Protein AF-A0A4V2K1B6-F1 (afdb_monomer)

Mean predicted aligned error: 22.56 Å

Structure (mmCIF, N/CA/C/O backbone):
data_AF-A0A4V2K1B6-F1
#
_entry.id   AF-A0A4V2K1B6-F1
#
loop_
_atom_site.group_PDB
_atom_site.id
_atom_site.type_symbol
_atom_site.label_atom_id
_atom_site.label_alt_id
_atom_site.label_comp_id
_atom_site.label_asym_id
_atom_site.label_entity_id
_atom_site.label_seq_id
_atom_site.pdbx_PDB_ins_code
_atom_site.Cartn_x
_atom_site.Cartn_y
_atom_site.Cartn_z
_atom_site.occupancy
_atom_site.B_iso_or_equiv
_atom_site.auth_seq_id
_atom_site.auth_comp_id
_atom_site.auth_asym_id
_atom_site.auth_atom_id
_atom_site.pdbx_PDB_model_num
ATOM 1 N N . MET A 1 1 ? 10.254 37.674 24.050 1.00 47.81 1 MET A N 1
ATOM 2 C CA . MET A 1 1 ? 9.154 36.768 23.659 1.00 47.81 1 MET A CA 1
ATOM 3 C C . MET A 1 1 ? 8.200 36.594 24.834 1.00 47.81 1 MET A C 1
ATOM 5 O O . MET A 1 1 ? 8.514 35.788 25.690 1.00 47.81 1 MET A O 1
ATOM 9 N N . VAL A 1 2 ? 7.084 37.329 24.882 1.00 43.47 2 VAL A N 1
ATOM 10 C CA . VAL A 1 2 ? 5.775 36.884 25.415 1.00 43.47 2 VAL A CA 1
ATOM 11 C C . VAL A 1 2 ? 4.746 37.823 24.780 1.00 43.47 2 VAL A C 1
ATOM 13 O O . VAL A 1 2 ? 4.848 39.031 24.976 1.00 43.47 2 VAL A O 1
ATOM 16 N N . SER A 1 3 ? 3.778 37.288 24.037 1.00 49.38 3 SER A N 1
ATOM 17 C CA . SER A 1 3 ? 2.644 38.056 23.510 1.00 49.38 3 SER A CA 1
ATOM 18 C C . SER A 1 3 ? 1.359 37.295 23.814 1.00 49.38 3 SER A C 1
ATOM 20 O O . SER A 1 3 ? 1.151 36.209 23.281 1.00 49.38 3 SER A O 1
ATOM 22 N N . TYR A 1 4 ? 0.508 37.862 24.668 1.00 43.91 4 TYR A N 1
ATOM 23 C CA . TYR A 1 4 ? -0.865 37.404 24.885 1.00 43.91 4 TYR A CA 1
ATOM 24 C C . TYR A 1 4 ? -1.809 38.257 24.034 1.00 43.91 4 TYR A C 1
ATOM 26 O O . TYR A 1 4 ? -1.846 39.469 24.234 1.00 43.91 4 TYR A O 1
ATOM 34 N N . VAL A 1 5 ? -2.609 37.642 23.154 1.00 39.12 5 VAL A N 1
ATOM 35 C CA . VAL A 1 5 ? -3.828 38.261 22.599 1.00 39.12 5 VAL A CA 1
ATOM 36 C C . VAL A 1 5 ? -4.945 37.218 22.481 1.00 39.12 5 VAL A C 1
ATOM 38 O O . VAL A 1 5 ? -4.995 36.422 21.553 1.00 39.12 5 VAL A O 1
ATOM 41 N N . THR A 1 6 ? -5.808 37.242 23.491 1.00 43.75 6 THR A N 1
ATOM 42 C CA . THR A 1 6 ? -7.275 37.332 23.418 1.00 43.75 6 THR A CA 1
ATOM 43 C C . THR A 1 6 ? -8.047 36.634 22.282 1.00 43.75 6 THR A C 1
ATOM 45 O O . THR A 1 6 ? -8.020 37.028 21.118 1.00 43.75 6 THR A O 1
ATOM 48 N N . ILE A 1 7 ? -8.872 35.686 22.734 1.00 37.94 7 ILE A N 1
ATOM 49 C CA . ILE A 1 7 ? -10.064 35.080 22.117 1.00 37.94 7 ILE A CA 1
ATOM 50 C C . ILE A 1 7 ? -10.953 36.102 21.383 1.00 37.94 7 ILE A C 1
ATOM 52 O O . ILE A 1 7 ? -11.251 37.160 21.932 1.00 37.94 7 ILE A O 1
ATOM 56 N N . TRP A 1 8 ? -11.476 35.732 20.209 1.00 38.97 8 TRP A N 1
ATOM 57 C CA . TRP A 1 8 ? -12.596 36.426 19.559 1.00 38.97 8 TRP A CA 1
ATOM 58 C C . TRP A 1 8 ? -13.855 35.550 19.536 1.00 38.97 8 TRP A C 1
ATOM 60 O O . TRP A 1 8 ? -13.814 34.399 19.106 1.00 38.97 8 TRP A O 1
ATOM 70 N N . ASP A 1 9 ? -14.965 36.136 19.984 1.00 43.22 9 ASP A N 1
ATOM 71 C CA . ASP A 1 9 ? -16.333 35.602 19.985 1.00 43.22 9 ASP A CA 1
ATOM 72 C C . ASP A 1 9 ? -17.195 36.434 19.012 1.00 43.22 9 ASP A C 1
ATOM 74 O O . ASP A 1 9 ? -17.187 37.665 19.117 1.00 43.22 9 ASP A O 1
ATOM 78 N N . PRO A 1 10 ? -17.941 35.822 18.073 1.00 49.41 10 PRO A N 1
ATOM 79 C CA . PRO A 1 10 ? -19.010 36.485 17.336 1.00 49.41 10 PRO A CA 1
ATOM 80 C C . PRO A 1 10 ? -20.395 36.123 17.906 1.00 49.41 10 PRO A C 1
ATOM 82 O O . PRO A 1 10 ? -20.935 35.040 17.674 1.00 49.41 10 PRO A O 1
ATOM 85 N N . ARG A 1 11 ? -21.023 37.080 18.598 1.00 36.12 11 ARG A N 1
ATOM 86 C CA . ARG A 1 11 ? -22.314 36.889 19.274 1.00 36.12 11 ARG A CA 1
ATOM 87 C C . ARG A 1 11 ? -23.517 37.384 18.446 1.00 36.12 11 ARG A C 1
ATOM 89 O O . ARG A 1 11 ? -23.636 38.584 18.218 1.00 36.12 11 ARG A O 1
ATOM 96 N N . ASN A 1 12 ? -24.502 36.493 18.248 1.00 39.19 12 ASN A N 1
ATOM 97 C CA . ASN A 1 12 ? -25.952 36.783 18.088 1.00 39.19 12 ASN A CA 1
ATOM 98 C C . ASN A 1 12 ? -26.450 37.472 16.783 1.00 39.19 12 ASN A C 1
ATOM 100 O O . ASN A 1 12 ? -25.654 38.046 16.049 1.00 39.19 12 ASN A O 1
ATOM 104 N N . PRO A 1 13 ? -27.784 37.592 16.558 1.00 49.09 13 PRO A N 1
ATOM 105 C CA . PRO A 1 13 ? -28.890 36.646 16.812 1.00 49.09 13 PRO A CA 1
ATOM 106 C C . PRO A 1 13 ? -29.807 36.419 15.582 1.00 49.09 13 PRO A C 1
ATOM 108 O O . PRO A 1 13 ? -30.064 37.351 14.831 1.00 49.09 13 PRO A O 1
ATOM 111 N N . GLN A 1 14 ? -30.436 35.241 15.487 1.00 40.97 14 GLN A N 1
ATOM 112 C CA . GLN A 1 14 ? -31.872 34.994 15.192 1.00 40.97 14 GLN A CA 1
ATOM 113 C C . GLN A 1 14 ? -32.051 33.584 14.612 1.00 40.97 14 GLN A C 1
ATOM 115 O O . GLN A 1 14 ? -31.335 33.183 13.702 1.00 40.97 14 GLN A O 1
ATOM 120 N N . GLY A 1 15 ? -33.015 32.829 15.145 1.00 36.28 15 GLY A N 1
ATOM 121 C CA . GLY A 1 15 ? -33.225 31.435 14.747 1.00 36.28 15 GLY A CA 1
ATOM 122 C C . GLY A 1 15 ? -34.027 30.623 15.758 1.00 36.28 15 GLY A C 1
ATOM 123 O O . GLY A 1 15 ? -33.660 29.496 16.070 1.00 36.28 15 GLY A O 1
ATOM 124 N N . SER A 1 16 ? -35.106 31.186 16.304 1.00 45.62 16 SER A N 1
ATOM 125 C CA . SER A 1 16 ? -36.079 30.383 17.048 1.00 45.62 16 SER A CA 1
ATOM 126 C C . SER A 1 16 ? -36.761 29.424 16.074 1.00 45.62 16 SER A C 1
ATOM 128 O O . SER A 1 16 ? -37.523 29.922 15.255 1.00 45.62 16 SER A O 1
ATOM 130 N N . GLN A 1 17 ? -36.534 28.107 16.178 1.00 46.53 17 GLN A N 1
ATOM 131 C CA . GLN A 1 17 ? -37.538 27.042 15.978 1.00 46.53 17 GLN A CA 1
ATOM 132 C C . GLN A 1 17 ? -37.132 25.767 16.747 1.00 46.53 17 GLN A C 1
ATOM 134 O O . GLN A 1 17 ? -35.985 25.595 17.154 1.00 46.53 17 GLN A O 1
ATOM 139 N N . SER A 1 18 ? -38.127 24.934 17.044 1.00 44.19 18 SER A N 1
ATOM 140 C CA . SER A 1 18 ? -38.133 23.915 18.102 1.00 44.19 18 SER A CA 1
ATOM 141 C C . SER A 1 18 ? -37.257 22.682 17.861 1.00 44.19 18 SER A C 1
ATOM 143 O O . SER A 1 18 ? -37.317 22.068 16.797 1.00 44.19 18 SER A O 1
ATOM 145 N N . ILE A 1 19 ? -36.596 22.213 18.925 1.00 43.12 19 ILE A N 1
ATOM 146 C CA . ILE A 1 19 ? -36.129 20.824 19.037 1.00 43.12 19 ILE A CA 1
ATOM 147 C C . ILE A 1 19 ? -37.364 19.915 19.125 1.00 43.12 19 ILE A C 1
ATOM 149 O O . ILE A 1 19 ? -38.114 19.992 20.097 1.00 43.12 19 ILE A O 1
ATOM 153 N N . SER A 1 20 ? -37.572 19.057 18.125 1.00 47.56 20 SER A N 1
ATOM 154 C CA . SER A 1 20 ? -38.647 18.059 18.133 1.00 47.56 20 SER A CA 1
ATOM 155 C C . SER A 1 20 ? -38.103 16.700 18.581 1.00 47.56 20 SER A C 1
ATOM 157 O O . SER A 1 20 ? -37.354 16.050 17.851 1.00 47.56 20 SER A O 1
ATOM 159 N N . LEU A 1 21 ? -38.457 16.279 19.798 1.00 47.59 21 LEU A N 1
ATOM 160 C CA . LEU A 1 21 ? -38.160 14.941 20.317 1.00 47.59 21 LEU A CA 1
ATOM 161 C C . LEU A 1 21 ? -39.165 13.935 19.734 1.00 47.59 21 LEU A C 1
ATOM 163 O O . LEU A 1 21 ? -40.261 13.760 20.263 1.00 47.59 21 LEU A O 1
ATOM 167 N N . ALA A 1 22 ? -38.790 13.257 18.649 1.00 48.72 22 ALA A N 1
ATOM 168 C CA . ALA A 1 22 ? -39.595 12.177 18.086 1.00 48.72 22 ALA A CA 1
ATOM 169 C C . ALA A 1 22 ? -39.505 10.913 18.965 1.00 48.72 22 ALA A C 1
ATOM 171 O O . ALA A 1 22 ? -38.457 10.273 19.061 1.00 48.72 22 ALA A O 1
ATOM 172 N N . HIS A 1 23 ? -40.615 10.547 19.608 1.00 53.59 23 HIS A N 1
ATOM 173 C CA . HIS A 1 23 ? -40.764 9.302 20.369 1.00 53.59 23 HIS A CA 1
ATOM 174 C C . HIS A 1 23 ? -41.320 8.195 19.438 1.00 53.59 23 HIS A C 1
ATOM 176 O O . HIS A 1 23 ? -42.070 8.514 18.514 1.00 53.59 23 HIS A O 1
ATOM 182 N N . PRO A 1 24 ? -40.987 6.898 19.611 1.00 46.06 24 PRO A N 1
ATOM 183 C CA . PRO A 1 24 ? -41.113 5.890 18.548 1.00 46.06 24 PRO A CA 1
ATOM 184 C C . PRO A 1 24 ? -42.535 5.313 18.370 1.00 46.06 24 PRO A C 1
ATOM 186 O O . PRO A 1 24 ? -42.697 4.112 18.139 1.00 46.06 24 PRO A O 1
ATOM 189 N N . LYS A 1 25 ? -43.586 6.131 18.533 1.00 53.03 25 LYS A N 1
ATOM 190 C CA . LYS A 1 25 ? -44.987 5.689 18.418 1.00 53.03 25 LYS A CA 1
ATOM 191 C C . LYS A 1 25 ? -45.973 6.849 18.198 1.00 53.03 25 LYS A C 1
ATOM 193 O O . LYS A 1 25 ? -46.715 7.212 19.104 1.00 53.03 25 LYS A O 1
ATOM 198 N N . ASP A 1 26 ? -46.004 7.394 16.983 1.00 43.66 26 ASP A N 1
ATOM 199 C CA . ASP A 1 26 ? -47.001 8.390 16.555 1.00 43.66 26 ASP A CA 1
ATOM 200 C C . ASP A 1 26 ? -47.573 7.994 15.168 1.00 43.66 26 ASP A C 1
ATOM 202 O O . ASP A 1 26 ? -46.789 7.799 14.235 1.00 43.66 26 ASP A O 1
ATOM 206 N N . PRO A 1 27 ? -48.895 7.764 15.002 1.00 50.47 27 PRO A N 1
ATOM 207 C CA . PRO A 1 27 ? -49.455 7.050 13.842 1.00 50.47 27 PRO A CA 1
ATOM 208 C C . PRO A 1 27 ? -49.797 7.932 12.621 1.00 50.47 27 PRO A C 1
ATOM 210 O O . PRO A 1 27 ? -50.582 7.529 11.764 1.00 50.47 27 PRO A O 1
ATOM 213 N N . THR A 1 28 ? -49.234 9.136 12.517 1.00 47.91 28 THR A N 1
ATOM 214 C CA . THR A 1 28 ? -49.744 10.208 11.633 1.00 47.91 28 THR A CA 1
ATOM 215 C C . THR A 1 28 ? -49.115 10.238 10.226 1.00 47.91 28 THR A C 1
ATOM 217 O O . THR A 1 28 ? -49.036 11.289 9.597 1.00 47.91 28 THR A O 1
ATOM 220 N N . ASN A 1 29 ? -48.661 9.094 9.700 1.00 41.31 29 ASN A N 1
ATOM 221 C CA . ASN A 1 29 ? -48.135 8.982 8.330 1.00 41.31 29 ASN A CA 1
ATOM 222 C C . ASN A 1 29 ? -48.780 7.801 7.578 1.00 41.31 29 ASN A C 1
ATOM 224 O O . ASN A 1 29 ? -48.154 6.776 7.313 1.00 41.31 29 ASN A O 1
ATOM 228 N N . LEU A 1 30 ? -50.078 7.943 7.279 1.00 49.75 30 LEU A N 1
ATOM 229 C CA . LEU A 1 30 ? -50.830 7.054 6.391 1.00 49.75 30 LEU A CA 1
ATOM 230 C C . LEU A 1 30 ? -51.355 7.840 5.179 1.00 49.75 30 LEU A C 1
ATOM 232 O O . LEU A 1 30 ? -52.206 8.715 5.321 1.00 49.75 30 LEU A O 1
ATOM 236 N N . GLY A 1 31 ? -50.877 7.466 3.989 1.00 33.59 31 GLY A N 1
ATOM 237 C CA . GLY A 1 31 ? -51.227 8.067 2.696 1.00 33.59 31 GLY A CA 1
ATOM 238 C C . GLY A 1 31 ? -49.966 8.540 1.960 1.00 33.59 31 GLY A C 1
ATOM 239 O O . GLY A 1 31 ? -49.243 9.375 2.482 1.00 33.59 31 GLY A O 1
ATOM 240 N N . GLN A 1 32 ? -49.625 8.062 0.760 1.00 39.16 32 GLN A N 1
ATOM 241 C CA . GLN A 1 32 ? -50.366 7.211 -0.183 1.00 39.16 32 GLN A CA 1
ATOM 242 C C . GLN A 1 32 ? -49.357 6.477 -1.110 1.00 39.16 32 GLN A C 1
ATOM 244 O O . GLN A 1 32 ? -48.260 6.999 -1.309 1.00 39.16 32 GLN A O 1
ATOM 249 N N . PRO A 1 33 ? -49.649 5.276 -1.657 1.00 41.78 33 PRO A N 1
ATOM 250 C CA . PRO A 1 33 ? -48.645 4.493 -2.385 1.00 41.78 33 PRO A CA 1
ATOM 251 C C . PRO A 1 33 ? -48.492 4.915 -3.857 1.00 41.78 33 PRO A C 1
ATOM 253 O O . PRO A 1 33 ? -49.482 5.120 -4.558 1.00 41.78 33 PRO A O 1
ATOM 256 N N . GLY A 1 34 ? -47.245 4.955 -4.338 1.00 29.69 34 GLY A N 1
ATOM 257 C CA . GLY A 1 34 ? -46.874 5.095 -5.753 1.00 29.69 34 GLY A CA 1
ATOM 258 C C . GLY A 1 34 ? -45.964 3.932 -6.189 1.00 29.69 34 GLY A C 1
ATOM 259 O O . GLY A 1 34 ? -45.111 3.528 -5.398 1.00 29.69 34 GLY A O 1
ATOM 260 N N . PRO A 1 35 ? -46.150 3.338 -7.384 1.00 42.44 35 PRO A N 1
ATOM 261 C CA . PRO A 1 35 ? -45.538 2.054 -7.725 1.00 42.44 35 PRO A CA 1
ATOM 262 C C . PRO A 1 35 ? -44.133 2.172 -8.333 1.00 42.44 35 PRO A C 1
ATOM 264 O O . PRO A 1 35 ? -43.894 2.973 -9.234 1.00 42.44 35 PRO A O 1
ATOM 267 N N . SER A 1 36 ? -43.245 1.260 -7.933 1.00 33.78 36 SER A N 1
ATOM 268 C CA . SER A 1 36 ? -42.014 0.941 -8.665 1.00 33.78 36 SER A CA 1
ATOM 269 C C . SER A 1 36 ? -42.242 -0.267 -9.572 1.00 33.78 36 SER A C 1
ATOM 271 O O . SER A 1 36 ? -42.634 -1.325 -9.076 1.00 33.78 36 SER A O 1
ATOM 273 N N . GLN A 1 37 ? -41.929 -0.159 -10.868 1.00 37.06 37 GLN A N 1
ATOM 274 C CA . GLN A 1 37 ? -41.557 -1.317 -11.692 1.00 37.06 37 GLN A CA 1
ATOM 275 C C . GLN A 1 37 ? -40.860 -0.920 -13.006 1.00 37.06 37 GLN A C 1
ATOM 277 O O . GLN A 1 37 ? -41.165 0.115 -13.588 1.00 37.06 37 GLN A O 1
ATOM 282 N N . SER A 1 38 ? -39.982 -1.820 -13.466 1.00 32.97 38 SER A N 1
ATOM 283 C CA . SER A 1 38 ? -39.384 -1.907 -14.812 1.00 32.97 38 SER A CA 1
ATOM 284 C C . SER A 1 38 ? -38.363 -0.845 -15.252 1.00 32.97 38 SER A C 1
ATOM 286 O O . SER A 1 38 ? -38.730 0.207 -15.761 1.00 32.97 38 SER A O 1
ATOM 288 N N . ALA A 1 39 ? -37.076 -1.223 -15.240 1.00 33.09 39 ALA A N 1
ATOM 289 C CA . ALA A 1 39 ? -36.352 -1.560 -16.481 1.00 33.09 39 ALA A CA 1
ATOM 290 C C . ALA A 1 39 ? -34.941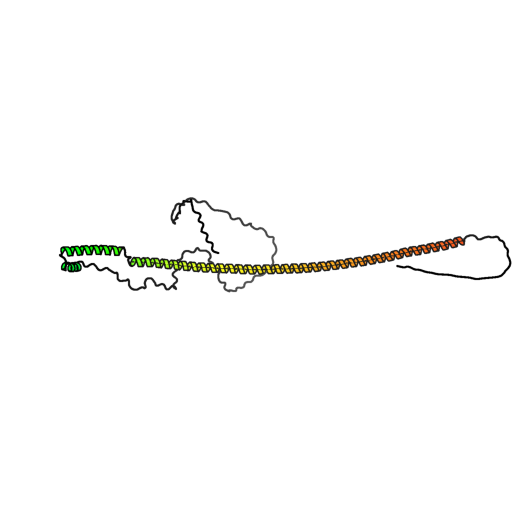 -2.134 -16.200 1.00 33.09 39 ALA A C 1
ATOM 292 O O . ALA A 1 39 ? -34.086 -1.446 -15.648 1.00 33.09 39 ALA A O 1
ATOM 293 N N . LEU A 1 40 ? -34.679 -3.371 -16.641 1.00 40.00 40 LEU A N 1
ATOM 294 C CA . LEU A 1 40 ? -33.320 -3.845 -16.949 1.00 40.00 40 LEU A CA 1
ATOM 295 C C . LEU A 1 40 ? -33.011 -3.522 -18.426 1.00 40.00 40 LEU A C 1
ATOM 297 O O . LEU A 1 40 ? -33.926 -3.609 -19.249 1.00 40.00 40 LEU A O 1
ATOM 301 N N . PRO A 1 41 ? -31.751 -3.241 -18.805 1.00 52.00 41 PRO A N 1
ATOM 302 C CA . PRO A 1 41 ? -31.326 -3.327 -20.199 1.00 52.00 41 PRO A CA 1
ATOM 303 C C . PRO A 1 41 ? -31.185 -4.807 -20.631 1.00 52.00 41 PRO A C 1
ATOM 305 O O . PRO A 1 41 ? -30.738 -5.632 -19.830 1.00 52.00 41 PRO A O 1
ATOM 308 N N . PRO A 1 42 ? -31.557 -5.177 -21.871 1.00 55.91 42 PRO A N 1
ATOM 309 C CA . PRO A 1 42 ? -31.532 -6.567 -22.327 1.00 55.91 42 PRO A CA 1
ATOM 310 C C . PRO A 1 42 ? -30.135 -7.025 -22.798 1.00 55.91 42 PRO A C 1
ATOM 312 O O . PRO A 1 42 ? -29.384 -6.222 -23.359 1.00 55.91 42 PRO A O 1
ATOM 315 N N . PRO A 1 43 ? -29.795 -8.322 -22.663 1.00 40.44 43 PRO A N 1
ATOM 316 C CA . PRO A 1 43 ? -28.651 -8.917 -23.347 1.00 40.44 43 PRO A CA 1
ATOM 317 C C . PRO A 1 43 ? -28.974 -9.158 -24.831 1.00 40.44 43 PRO A C 1
ATOM 319 O O . PRO A 1 43 ? -30.078 -9.580 -25.179 1.00 40.44 43 PRO A O 1
ATOM 322 N N . ILE A 1 44 ? -28.004 -8.917 -25.714 1.00 39.38 44 ILE A N 1
ATOM 323 C CA . ILE A 1 44 ? -28.146 -9.166 -27.156 1.00 39.38 44 ILE A CA 1
ATOM 324 C C . ILE A 1 44 ? -27.864 -10.649 -27.445 1.00 39.38 44 ILE A C 1
ATOM 326 O O . ILE A 1 44 ? -26.810 -11.168 -27.078 1.00 39.38 44 ILE A O 1
ATOM 330 N N . SER A 1 45 ? -28.805 -11.322 -28.113 1.00 36.25 45 SER A N 1
ATOM 331 C CA . SER A 1 45 ? -28.681 -12.729 -28.520 1.00 36.25 45 SER A CA 1
ATOM 332 C C . SER A 1 45 ? -27.700 -12.945 -29.677 1.00 36.25 45 SER A C 1
ATOM 334 O O . SER A 1 45 ? -27.526 -12.092 -30.545 1.00 36.25 45 SER A O 1
ATOM 336 N N . GLN A 1 46 ? -27.104 -14.137 -29.704 1.00 34.28 46 GLN A N 1
ATOM 337 C CA . GLN A 1 46 ? -26.174 -14.617 -30.731 1.00 34.28 46 GLN A CA 1
ATOM 338 C C . GLN A 1 46 ? -26.893 -15.173 -31.973 1.00 34.28 46 GLN A C 1
ATOM 340 O O . GLN A 1 46 ? -27.950 -15.787 -31.832 1.00 34.28 46 GLN A O 1
ATOM 345 N N . ALA A 1 47 ? -26.253 -15.064 -33.146 1.00 32.75 47 ALA A N 1
ATOM 346 C CA . ALA A 1 47 ? -26.252 -16.042 -34.253 1.00 32.75 47 ALA A CA 1
ATOM 347 C C . ALA A 1 47 ? -25.354 -15.536 -35.414 1.00 32.75 47 ALA A C 1
ATOM 349 O O . ALA A 1 47 ? -25.252 -14.319 -35.576 1.00 32.75 47 ALA A O 1
ATOM 350 N N . PRO A 1 48 ? -24.809 -16.394 -36.306 1.00 41.47 48 PRO A N 1
ATOM 351 C CA . PRO A 1 48 ? -24.480 -17.818 -36.160 1.00 41.47 48 PRO A CA 1
ATOM 352 C C . PRO A 1 48 ? -23.006 -18.155 -36.515 1.00 41.47 48 PRO A C 1
ATOM 354 O O . PRO A 1 48 ? -22.289 -17.380 -37.146 1.00 41.47 48 PRO A O 1
ATOM 357 N N . THR A 1 49 ? -22.577 -19.365 -36.153 1.00 32.56 49 THR A N 1
ATOM 358 C CA . THR A 1 49 ? -21.275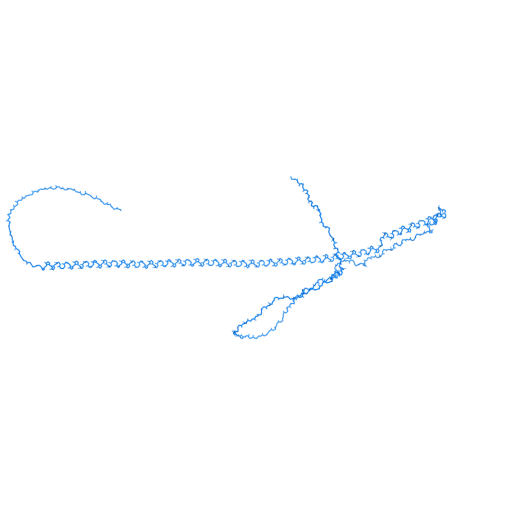 -19.971 -36.506 1.00 32.56 49 THR A CA 1
ATOM 359 C C . THR A 1 49 ? -21.321 -20.670 -37.878 1.00 32.56 49 THR A C 1
ATOM 361 O O . THR A 1 49 ? -22.359 -21.244 -38.205 1.00 32.56 49 THR A O 1
ATOM 364 N N . PRO A 1 50 ? -20.211 -20.737 -38.641 1.00 41.78 50 PRO A N 1
ATOM 365 C CA . PRO A 1 50 ? -20.026 -21.725 -39.711 1.00 41.78 50 PRO A CA 1
ATOM 366 C C . PRO A 1 50 ? -19.358 -23.032 -39.222 1.00 41.78 50 PRO A C 1
ATOM 368 O O . PRO A 1 50 ? -18.326 -23.005 -38.555 1.00 41.78 50 PRO A O 1
ATOM 371 N N . GLU A 1 51 ? -19.941 -24.169 -39.609 1.00 31.48 51 GLU A N 1
ATOM 372 C CA . GLU A 1 51 ? -19.362 -25.533 -39.668 1.00 31.48 51 GLU A CA 1
ATOM 373 C C . GLU A 1 51 ? -18.098 -25.606 -40.572 1.00 31.48 51 GLU A C 1
ATOM 375 O O . GLU A 1 51 ? -17.891 -24.689 -41.364 1.00 31.48 51 GLU A O 1
ATOM 380 N N . LEU A 1 52 ? -17.188 -26.603 -40.606 1.00 41.44 52 LEU A N 1
ATOM 381 C CA . LEU A 1 52 ? -17.010 -28.029 -40.186 1.00 41.44 52 LEU A CA 1
ATOM 382 C C . LEU A 1 52 ? -15.458 -28.312 -40.251 1.00 41.44 52 LEU A C 1
ATOM 384 O O . LEU A 1 52 ? -14.738 -27.393 -40.655 1.00 41.44 52 LEU A O 1
ATOM 388 N N . PRO A 1 53 ? -14.877 -29.524 -40.011 1.00 48.09 53 PRO A N 1
ATOM 389 C CA . PRO A 1 53 ? -15.407 -30.785 -39.475 1.00 48.09 53 PRO A CA 1
ATOM 390 C C . PRO A 1 53 ? -14.614 -31.380 -38.276 1.00 48.09 53 PRO A C 1
ATOM 392 O O . PRO A 1 53 ? -13.621 -30.832 -37.805 1.00 48.09 53 PRO A O 1
ATOM 395 N N . ALA A 1 54 ? -15.079 -32.536 -37.786 1.00 31.84 54 ALA A N 1
ATOM 396 C CA . ALA A 1 54 ? -14.604 -33.245 -36.591 1.00 31.84 54 ALA A CA 1
ATOM 397 C C . ALA A 1 54 ? -13.367 -34.160 -36.788 1.00 31.84 54 ALA A C 1
ATOM 399 O O . ALA A 1 54 ? -12.934 -34.439 -37.906 1.00 31.84 54 ALA A O 1
ATOM 400 N N . SER A 1 55 ? -12.851 -34.706 -35.678 1.00 36.00 55 SER A N 1
ATOM 401 C CA . SER A 1 55 ? -12.052 -35.946 -35.627 1.00 36.00 55 SER A CA 1
ATOM 402 C C . SER A 1 55 ? -12.240 -36.662 -34.275 1.00 36.00 55 SER A C 1
ATOM 404 O O . SER A 1 55 ? -12.335 -36.006 -33.239 1.00 36.00 55 SER A O 1
ATOM 406 N N . ASP A 1 56 ? -12.333 -37.996 -34.310 1.00 32.16 56 ASP A N 1
ATOM 407 C CA . ASP A 1 56 ? -12.645 -38.912 -33.194 1.00 32.16 56 ASP A CA 1
ATOM 408 C C . ASP A 1 56 ? -11.601 -38.986 -32.060 1.00 32.16 56 ASP A C 1
ATOM 410 O O . ASP A 1 56 ? -10.422 -38.704 -32.272 1.00 32.16 56 ASP A O 1
ATOM 414 N N . GLY A 1 57 ? -11.994 -39.498 -30.875 1.00 30.02 57 GLY A N 1
ATOM 415 C CA . GLY A 1 57 ? -11.004 -39.808 -29.826 1.00 30.02 57 GLY A CA 1
ATOM 416 C C . GLY A 1 57 ? -11.457 -40.349 -28.456 1.00 30.02 57 GLY A C 1
ATOM 417 O O . GLY A 1 57 ? -11.141 -39.743 -27.445 1.00 30.02 57 GLY A O 1
ATOM 418 N N . ALA A 1 58 ? -12.094 -41.525 -28.410 1.00 32.50 58 ALA A N 1
ATOM 419 C CA . ALA A 1 58 ? -12.014 -42.522 -27.316 1.00 32.50 58 ALA A CA 1
ATOM 420 C C . ALA A 1 58 ? -12.274 -42.143 -25.822 1.00 32.50 58 ALA A C 1
ATOM 422 O O . ALA A 1 58 ? -11.427 -41.645 -25.086 1.00 32.50 58 ALA A O 1
ATOM 423 N N . ASN A 1 59 ? -13.410 -42.648 -25.330 1.00 31.69 59 ASN A N 1
ATOM 424 C CA . ASN A 1 59 ? -13.746 -42.975 -23.934 1.00 31.69 59 ASN A CA 1
ATOM 425 C C . ASN A 1 59 ? -12.645 -43.744 -23.152 1.00 31.69 59 ASN A C 1
ATOM 427 O O . ASN A 1 59 ? -12.167 -44.766 -23.653 1.00 31.69 59 ASN A O 1
ATOM 431 N N . ARG A 1 60 ? -12.389 -43.390 -21.874 1.00 31.64 60 ARG A N 1
ATOM 432 C CA . ARG A 1 60 ? -12.251 -44.399 -20.795 1.00 31.64 60 ARG A CA 1
ATOM 433 C C . ARG A 1 60 ? -12.433 -43.875 -19.363 1.00 31.64 60 ARG A C 1
ATOM 435 O O . ARG A 1 60 ? -12.035 -42.772 -19.013 1.00 31.64 60 ARG A O 1
ATOM 442 N N . GLN A 1 61 ? -13.028 -44.746 -18.554 1.00 32.88 61 GLN A N 1
ATOM 443 C CA . GLN A 1 61 ? -13.466 -44.572 -17.169 1.00 32.88 61 GLN A CA 1
ATOM 444 C C . GLN A 1 61 ? -12.384 -45.025 -16.169 1.00 32.88 61 GLN A C 1
ATOM 446 O O . GLN A 1 61 ? -11.643 -45.966 -16.454 1.00 32.88 61 GLN A O 1
ATOM 451 N N . GLY A 1 62 ? -12.320 -44.393 -14.993 1.00 31.94 62 GLY A N 1
ATOM 452 C CA . GLY A 1 62 ? -11.414 -44.774 -13.903 1.00 31.94 62 GLY A CA 1
ATOM 453 C C . GLY A 1 62 ? -11.773 -44.081 -12.587 1.00 31.94 62 GLY A C 1
ATOM 454 O O . GLY A 1 62 ? -11.577 -42.879 -12.445 1.00 31.94 62 GLY A O 1
ATOM 455 N N . GLU A 1 63 ? -12.324 -44.839 -11.640 1.00 32.28 63 GLU A N 1
ATOM 456 C CA . GLU A 1 63 ? -12.679 -44.367 -10.296 1.00 32.28 63 GLU A CA 1
ATOM 457 C C . GLU A 1 63 ? -11.442 -44.172 -9.403 1.00 32.28 63 GLU A C 1
ATOM 459 O O . GLU A 1 63 ? -10.480 -44.938 -9.473 1.00 32.28 63 GLU A O 1
ATOM 464 N N . GLY A 1 64 ? -11.492 -43.179 -8.511 1.00 30.88 64 GLY A N 1
ATOM 465 C CA . GLY A 1 64 ? -10.451 -42.919 -7.513 1.00 30.88 64 GLY A CA 1
ATOM 466 C C . GLY A 1 64 ? -10.926 -41.919 -6.459 1.00 30.88 64 GLY A C 1
ATOM 467 O O . GLY A 1 64 ? -10.880 -40.713 -6.679 1.00 30.88 64 GLY A O 1
ATOM 468 N N . ALA A 1 65 ? -11.421 -42.417 -5.324 1.00 34.91 65 ALA A N 1
ATOM 469 C CA . ALA A 1 65 ? -11.941 -41.587 -4.235 1.00 34.91 65 ALA A CA 1
ATOM 470 C C . ALA A 1 65 ? -10.815 -40.923 -3.413 1.00 34.91 65 ALA A C 1
ATOM 472 O O . ALA A 1 65 ? -9.799 -41.557 -3.133 1.00 34.91 65 ALA A O 1
ATOM 473 N N . GLY A 1 66 ? -11.016 -39.670 -2.981 1.00 29.97 66 GLY A N 1
ATOM 474 C CA . GLY A 1 66 ? -9.981 -38.903 -2.270 1.00 29.97 66 GLY A CA 1
ATOM 475 C C . GLY A 1 66 ? -10.405 -37.524 -1.744 1.00 29.97 66 GLY A C 1
ATOM 476 O O . GLY A 1 66 ? -9.751 -36.540 -2.054 1.00 29.97 66 GLY A O 1
ATOM 477 N N . THR A 1 67 ? -11.485 -37.473 -0.957 1.00 34.50 67 THR A N 1
ATOM 478 C CA . THR A 1 67 ? -11.830 -36.435 0.048 1.00 34.50 67 THR A CA 1
ATOM 479 C C . THR A 1 67 ? -11.540 -34.952 -0.267 1.00 34.50 67 THR A C 1
ATOM 481 O O . THR A 1 67 ? -10.456 -34.441 0.009 1.00 34.50 67 THR A O 1
ATOM 484 N N . THR A 1 68 ? -12.585 -34.213 -0.651 1.00 36.66 68 THR A N 1
ATOM 485 C CA . THR A 1 68 ? -12.622 -32.735 -0.635 1.00 36.66 68 THR A CA 1
ATOM 486 C C . THR A 1 68 ? -13.403 -32.244 0.596 1.00 36.66 68 THR A C 1
ATOM 488 O O . THR A 1 68 ? -14.503 -32.754 0.824 1.00 36.66 68 THR A O 1
ATOM 491 N N . PRO A 1 69 ? -12.912 -31.275 1.395 1.00 45.75 69 PRO A N 1
ATOM 492 C CA . PRO A 1 69 ? -13.733 -30.607 2.409 1.00 45.75 69 PRO A CA 1
ATOM 493 C C . PRO A 1 69 ? -14.723 -29.619 1.750 1.00 45.75 69 PRO A C 1
ATOM 495 O O . PRO A 1 69 ? -14.409 -29.074 0.689 1.00 45.75 69 PRO A O 1
ATOM 498 N N . PRO A 1 70 ? -15.914 -29.389 2.336 1.00 56.31 70 PRO A N 1
ATOM 499 C CA . PRO A 1 70 ? -16.928 -28.506 1.756 1.00 56.31 70 PRO A CA 1
ATOM 500 C C . PRO A 1 70 ? -16.564 -27.013 1.896 1.00 56.31 70 PRO A C 1
ATOM 502 O O . PRO A 1 70 ? -15.826 -26.654 2.816 1.00 56.31 70 PRO A O 1
ATOM 505 N N . PRO A 1 71 ? -17.085 -26.139 1.014 1.00 44.84 71 PRO A N 1
ATOM 506 C CA . PRO A 1 71 ? -16.969 -24.690 1.156 1.00 44.84 71 PRO A CA 1
ATOM 507 C C . PRO A 1 71 ? -17.942 -24.148 2.216 1.00 44.84 71 PRO A C 1
ATOM 509 O O . PRO A 1 71 ? -19.068 -24.631 2.336 1.00 44.84 71 PRO A O 1
ATOM 512 N N . ASP A 1 72 ? -17.520 -23.114 2.945 1.00 38.38 72 ASP A N 1
ATOM 513 C CA . ASP A 1 72 ? -18.351 -22.423 3.935 1.00 38.38 72 ASP A CA 1
ATOM 514 C C . ASP A 1 72 ? -19.428 -21.551 3.257 1.00 38.38 72 ASP A C 1
ATOM 516 O O . ASP A 1 72 ? -19.174 -20.409 2.864 1.00 38.38 72 ASP A O 1
ATOM 520 N N . GLU A 1 73 ? -20.652 -22.072 3.147 1.00 48.53 73 GLU A N 1
ATOM 521 C CA . GLU A 1 73 ? -21.850 -21.263 2.905 1.00 48.53 73 GLU A CA 1
ATOM 522 C C . GLU A 1 73 ? -22.443 -20.788 4.239 1.00 48.53 73 GLU A C 1
ATOM 524 O O . GLU A 1 73 ? -23.112 -21.555 4.923 1.00 48.53 73 GLU A O 1
ATOM 529 N N . ASP A 1 74 ? -22.224 -19.518 4.596 1.00 35.97 74 ASP A N 1
ATOM 530 C CA . ASP A 1 74 ? -23.290 -18.671 5.158 1.00 35.97 74 ASP A CA 1
ATOM 531 C C . ASP A 1 74 ? -22.853 -17.196 5.210 1.00 35.97 74 ASP A C 1
ATOM 533 O O . ASP A 1 74 ? -22.263 -16.696 6.173 1.00 35.97 74 ASP A O 1
ATOM 537 N N . ALA A 1 75 ? -23.171 -16.466 4.141 1.00 46.09 75 ALA A N 1
ATOM 538 C CA . ALA A 1 75 ? -23.185 -15.011 4.150 1.00 46.09 75 ALA A CA 1
ATOM 539 C C . ALA A 1 75 ? -24.640 -14.525 4.150 1.00 46.09 75 ALA A C 1
ATOM 541 O O . ALA A 1 75 ? -25.437 -14.955 3.322 1.00 46.09 75 ALA A O 1
ATOM 542 N N . SER A 1 76 ? -24.931 -13.520 4.983 1.00 48.72 76 SER A N 1
ATOM 543 C CA . SER A 1 76 ? -26.202 -12.770 5.054 1.00 48.72 76 SER A CA 1
ATOM 544 C C . SER A 1 76 ? -27.331 -13.361 5.914 1.00 48.72 76 SER A C 1
ATOM 546 O O . SER A 1 76 ? -28.364 -13.781 5.404 1.00 48.72 76 SER A O 1
ATOM 548 N N . LEU A 1 77 ? -27.238 -13.164 7.234 1.00 46.31 77 LEU A N 1
ATOM 549 C CA . LEU A 1 77 ? -28.416 -12.855 8.056 1.00 46.31 77 LEU A CA 1
ATOM 550 C C . LEU A 1 77 ? -28.124 -11.652 8.974 1.00 46.31 77 LEU A C 1
ATOM 552 O O . LEU A 1 77 ? -26.993 -11.500 9.442 1.00 46.31 77 LEU A O 1
ATOM 556 N N . PRO A 1 78 ? -29.112 -10.772 9.236 1.00 45.03 78 PRO A N 1
ATOM 557 C CA . PRO A 1 78 ? -28.926 -9.639 10.135 1.00 45.03 78 PRO A CA 1
ATOM 558 C C . PRO A 1 78 ? -28.746 -10.135 11.572 1.00 45.03 78 PRO A C 1
ATOM 560 O O . PRO A 1 78 ? -29.431 -11.066 12.003 1.00 45.03 78 PRO A O 1
ATOM 563 N N . VAL A 1 79 ? -27.861 -9.482 12.331 1.00 43.53 79 VAL A N 1
ATOM 564 C CA . VAL A 1 79 ? -27.606 -9.814 13.740 1.00 43.53 79 VAL A CA 1
ATOM 565 C C . VAL A 1 79 ? -28.865 -9.543 14.565 1.00 43.53 79 VAL A C 1
ATOM 567 O O . VAL A 1 79 ? -29.102 -8.445 15.065 1.00 43.53 79 VAL A O 1
ATOM 570 N N . LYS A 1 80 ? -29.688 -10.580 14.719 1.00 38.44 80 LYS A N 1
ATOM 571 C CA . LYS A 1 80 ? -30.711 -10.651 15.755 1.00 38.44 80 LYS A CA 1
ATOM 572 C C . LYS A 1 80 ? -29.987 -10.541 17.094 1.00 38.44 80 LYS A C 1
ATOM 574 O O . LYS A 1 80 ? -29.031 -11.279 17.320 1.00 38.44 80 LYS A O 1
ATOM 579 N N . TYR A 1 81 ? -30.442 -9.647 17.970 1.00 42.88 81 TYR A N 1
ATOM 580 C CA . TYR A 1 81 ? -29.917 -9.512 19.329 1.00 42.88 81 TYR A CA 1
ATOM 581 C C . TYR A 1 81 ? -30.155 -10.811 20.111 1.00 42.88 81 TYR A C 1
ATOM 583 O O . TYR A 1 81 ? -31.179 -10.991 20.769 1.00 42.88 81 TYR A O 1
ATOM 591 N N . VAL A 1 82 ? -29.207 -11.740 20.009 1.00 41.19 82 VAL A N 1
ATOM 592 C CA . VAL A 1 82 ? -29.099 -12.889 20.896 1.00 41.19 82 VAL A CA 1
ATOM 593 C C . VAL A 1 82 ? -28.322 -12.403 22.105 1.00 41.19 82 VAL A C 1
ATOM 595 O O . VAL A 1 82 ? -27.141 -12.079 22.011 1.00 41.19 82 VAL A O 1
ATOM 598 N N . HIS A 1 83 ? -29.008 -12.326 23.240 1.00 42.78 83 HIS A N 1
ATOM 599 C CA . HIS A 1 83 ? -28.369 -12.134 24.531 1.00 42.78 83 HIS A CA 1
ATOM 600 C C . HIS A 1 83 ? -27.491 -13.373 24.771 1.00 42.78 83 HIS A C 1
ATOM 602 O O . HIS A 1 83 ? -28.012 -14.449 25.069 1.00 42.78 83 HIS A O 1
ATOM 608 N N . SER A 1 84 ? -26.182 -13.261 24.518 1.00 43.50 84 SER A N 1
ATOM 609 C CA . SER A 1 84 ? -25.262 -14.395 24.630 1.00 43.50 84 SER A CA 1
ATOM 610 C C . SER A 1 84 ? -25.347 -14.986 26.029 1.00 43.50 84 SER A C 1
ATOM 612 O O . SER A 1 84 ? -25.176 -14.279 27.023 1.00 43.50 84 SER A O 1
ATOM 614 N N . THR A 1 85 ? -25.613 -16.290 26.100 1.00 48.88 85 THR A N 1
ATOM 615 C CA . THR A 1 85 ? -25.642 -17.035 27.358 1.00 48.88 85 THR A CA 1
ATOM 616 C C . THR A 1 85 ? -24.345 -16.811 28.121 1.00 48.88 85 THR A C 1
ATOM 618 O O . THR A 1 85 ? -23.265 -16.953 27.548 1.00 48.88 85 THR A O 1
ATOM 621 N N . ILE A 1 86 ? -24.484 -16.460 29.401 1.00 51.38 86 ILE A N 1
ATOM 622 C CA . ILE A 1 86 ? -23.405 -16.092 30.323 1.00 51.38 86 ILE A CA 1
ATOM 623 C C . ILE A 1 86 ? -22.216 -17.050 30.187 1.00 51.38 86 ILE A C 1
ATOM 625 O O . ILE A 1 86 ? -22.340 -18.249 30.428 1.00 51.38 86 ILE A O 1
ATOM 629 N N . ASP A 1 87 ? -21.067 -16.488 29.812 1.00 42.06 87 ASP A N 1
ATOM 630 C CA . ASP A 1 87 ? -19.808 -17.205 29.630 1.00 42.06 87 ASP A CA 1
ATOM 631 C C . ASP A 1 87 ? -19.330 -17.758 30.997 1.00 42.06 87 ASP A C 1
ATOM 633 O O . ASP A 1 87 ? -19.014 -16.966 31.901 1.00 42.06 87 ASP A O 1
ATOM 637 N N . PRO A 1 88 ? -19.305 -19.094 31.207 1.00 49.97 88 PRO A N 1
ATOM 638 C CA . PRO A 1 88 ? -19.186 -19.710 32.537 1.00 49.97 88 PRO A CA 1
ATOM 639 C C . PRO A 1 88 ? -17.796 -19.565 33.179 1.00 49.97 88 PRO A C 1
ATOM 641 O O . PRO A 1 88 ? -17.573 -20.041 34.289 1.00 49.97 88 PRO A O 1
ATOM 644 N N . GLN A 1 89 ? -16.850 -18.917 32.497 1.00 46.62 89 GLN A N 1
ATOM 645 C CA . GLN A 1 89 ? -15.499 -18.638 32.994 1.00 46.62 89 GLN A CA 1
ATOM 646 C C . GLN A 1 89 ? -15.428 -17.408 33.917 1.00 46.62 89 GLN A C 1
ATOM 648 O O . GLN A 1 89 ? -14.427 -17.206 34.609 1.00 46.62 89 GLN A O 1
ATOM 653 N N . THR A 1 90 ? -16.473 -16.576 33.969 1.00 49.62 90 THR A N 1
ATOM 654 C CA . THR A 1 90 ? -16.480 -15.411 34.864 1.00 49.62 90 THR A CA 1
ATOM 655 C C . THR A 1 90 ? -16.913 -15.835 36.269 1.00 49.62 90 THR A C 1
ATOM 657 O O . THR A 1 90 ? -18.081 -16.142 36.486 1.00 49.62 90 THR A O 1
ATOM 660 N N . ASN A 1 91 ? -15.984 -15.817 37.234 1.00 52.12 91 ASN A N 1
ATOM 661 C CA . ASN A 1 91 ? -16.250 -16.044 38.664 1.00 52.12 91 ASN A CA 1
ATOM 662 C C . ASN A 1 91 ? -17.086 -14.889 39.269 1.00 52.12 91 ASN A C 1
ATOM 664 O O . ASN A 1 91 ? -16.599 -14.108 40.085 1.00 52.12 91 ASN A O 1
ATOM 668 N N . LEU A 1 92 ? -18.347 -14.752 38.851 1.00 52.91 92 LEU A N 1
ATOM 669 C CA . LEU A 1 92 ? -19.334 -13.954 39.571 1.00 52.91 92 LEU A CA 1
ATOM 670 C C . LEU A 1 92 ? -19.965 -14.821 40.667 1.00 52.91 92 LEU A C 1
ATOM 672 O O . LEU A 1 92 ? -20.383 -15.946 40.383 1.00 52.91 92 LEU A O 1
ATOM 676 N N . PRO A 1 93 ? -20.113 -14.303 41.898 1.00 45.53 93 PRO A N 1
ATOM 677 C CA . PRO A 1 93 ? -20.997 -14.913 42.876 1.00 45.53 93 PRO A CA 1
ATOM 678 C C . PRO A 1 93 ? -22.416 -14.993 42.302 1.00 45.53 93 PRO A C 1
ATOM 680 O O . PRO A 1 93 ? -22.979 -13.978 41.884 1.00 45.53 93 PRO A O 1
ATOM 683 N N . LEU A 1 94 ? -23.016 -16.188 42.311 1.00 51.91 94 LEU A N 1
ATOM 684 C CA . LEU A 1 94 ? -24.465 -16.313 42.142 1.00 51.91 94 LEU A CA 1
ATOM 685 C C . LEU A 1 94 ? -25.153 -15.452 43.222 1.00 51.91 94 LEU A C 1
ATOM 687 O O . LEU A 1 94 ? -24.708 -15.496 44.373 1.00 51.91 94 LEU A O 1
ATOM 691 N N . PRO A 1 95 ? -26.261 -14.740 42.931 1.00 49.41 95 PRO A N 1
ATOM 692 C CA . PRO A 1 95 ? -26.876 -13.807 43.886 1.00 49.41 95 PRO A CA 1
ATOM 693 C C . PRO A 1 95 ? -27.445 -14.426 45.178 1.00 49.41 95 PRO A C 1
ATOM 695 O O . PRO A 1 95 ? -28.105 -13.727 45.940 1.00 49.41 95 PRO A O 1
ATOM 698 N N . HIS A 1 96 ? -27.287 -15.733 45.411 1.00 53.28 96 HIS A N 1
ATOM 699 C CA . HIS A 1 96 ? -27.942 -16.498 46.484 1.00 53.28 96 HIS A CA 1
ATOM 700 C C . HIS A 1 96 ? -26.951 -17.310 47.348 1.00 53.28 96 HIS A C 1
ATOM 702 O O . HIS A 1 96 ? -27.328 -18.308 47.956 1.00 53.28 96 HIS A O 1
ATOM 708 N N . ALA A 1 97 ? -25.683 -16.887 47.423 1.00 52.25 97 ALA A N 1
ATOM 709 C CA . ALA A 1 97 ? -24.655 -17.503 48.272 1.00 52.25 97 ALA A CA 1
ATOM 710 C C . ALA A 1 97 ? -23.972 -16.480 49.209 1.00 52.25 97 ALA A C 1
ATOM 712 O O . ALA A 1 97 ? -22.749 -16.363 49.244 1.00 52.25 97 ALA A O 1
ATOM 713 N N . GLY A 1 98 ? -24.777 -15.735 49.974 1.00 44.41 98 GLY A N 1
ATOM 714 C CA . GLY A 1 98 ? -24.339 -14.869 51.076 1.00 44.41 98 GLY A CA 1
ATOM 715 C C . GLY A 1 98 ? -25.182 -15.148 52.330 1.00 44.41 98 GLY A C 1
ATOM 716 O O . GLY A 1 98 ? -26.377 -15.415 52.192 1.00 44.41 98 GLY A O 1
ATOM 717 N N . PRO A 1 99 ? -24.597 -15.173 53.542 1.00 50.69 99 PRO A N 1
ATOM 718 C CA . PRO A 1 99 ? -25.278 -15.693 54.723 1.00 50.69 99 PRO A CA 1
ATOM 719 C C . PRO A 1 99 ? -26.311 -14.716 55.291 1.00 50.69 99 PRO A C 1
ATOM 721 O O . PRO A 1 99 ? -26.054 -13.521 55.360 1.00 50.69 99 PRO A O 1
ATOM 724 N N . ALA A 1 100 ? -27.419 -15.285 55.778 1.00 55.09 100 ALA A N 1
ATOM 725 C CA . ALA A 1 100 ? -28.393 -14.707 56.708 1.00 55.09 100 ALA A CA 1
ATOM 726 C C . ALA A 1 100 ? -28.806 -13.241 56.464 1.00 55.09 100 ALA A C 1
ATOM 728 O O . ALA A 1 100 ? -28.112 -12.302 56.851 1.00 55.09 100 ALA A O 1
ATOM 729 N N . SER A 1 101 ? -30.038 -13.063 55.971 1.00 57.78 101 SER A N 1
ATOM 730 C CA . SER A 1 101 ? -30.786 -11.806 56.096 1.00 57.78 101 SER A CA 1
ATOM 731 C C . SER A 1 101 ? -30.574 -11.195 57.492 1.00 57.78 101 SER A C 1
ATOM 733 O O . SER A 1 101 ? -30.837 -11.897 58.481 1.00 57.78 101 SER A O 1
ATOM 735 N N . PRO A 1 102 ? -30.112 -9.934 57.612 1.00 58.84 102 PRO A N 1
ATOM 736 C CA . PRO A 1 102 ? -29.888 -9.328 58.916 1.00 58.84 102 PRO A CA 1
ATOM 737 C C . PRO A 1 102 ? -31.198 -9.344 59.716 1.00 58.84 102 PRO A C 1
ATOM 739 O O . PRO A 1 1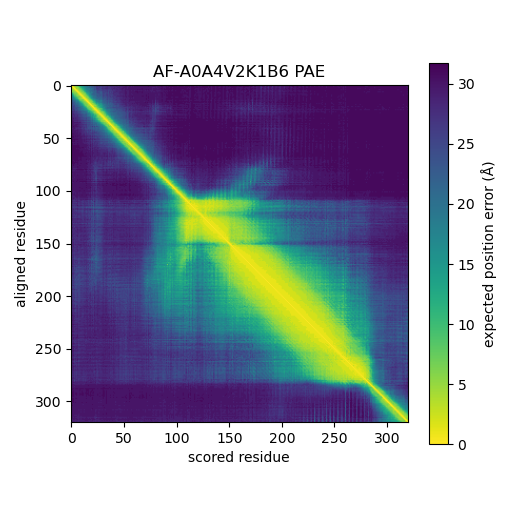02 ? -32.271 -9.179 59.126 1.00 58.84 102 PRO A O 1
ATOM 742 N N . PRO A 1 103 ? -31.149 -9.558 61.045 1.00 55.59 103 PRO A N 1
ATOM 743 C CA . PRO A 1 103 ? -32.358 -9.622 61.852 1.00 55.59 103 PRO A CA 1
ATOM 744 C C . PRO A 1 103 ? -33.137 -8.322 61.671 1.00 55.59 103 PRO A C 1
ATOM 746 O O . PRO A 1 103 ? -32.614 -7.242 61.955 1.00 55.59 103 PRO A O 1
ATOM 749 N N . LEU A 1 104 ? -34.378 -8.435 61.182 1.00 59.75 104 LEU A N 1
ATOM 750 C CA . LEU A 1 104 ? -35.269 -7.296 60.985 1.00 59.75 104 LEU A CA 1
ATOM 751 C C . LEU A 1 104 ? -35.291 -6.477 62.274 1.00 59.75 104 LEU A C 1
ATOM 753 O O . LEU A 1 104 ? -35.738 -6.969 63.313 1.00 59.75 104 LEU A O 1
ATOM 757 N N . HIS A 1 105 ? -34.792 -5.240 62.212 1.00 61.50 105 HIS A N 1
ATOM 758 C CA . HIS A 1 105 ? -34.732 -4.355 63.368 1.00 61.50 105 HIS A CA 1
ATOM 759 C C . HIS A 1 105 ? -36.137 -3.821 63.674 1.00 61.50 105 HIS A C 1
ATOM 761 O O . HIS A 1 105 ? -36.492 -2.678 63.381 1.00 61.50 105 HIS A O 1
ATOM 767 N N . ILE A 1 106 ? -36.964 -4.702 64.238 1.00 62.09 106 ILE A N 1
ATOM 768 C CA . ILE A 1 106 ? -38.275 -4.388 64.788 1.00 62.09 106 ILE A CA 1
ATOM 769 C C . ILE A 1 106 ? -38.016 -3.490 65.992 1.00 62.09 106 ILE A C 1
ATOM 771 O O . ILE A 1 106 ? -37.659 -3.955 67.073 1.00 62.09 106 ILE A O 1
ATOM 775 N N . ASN A 1 107 ? -38.151 -2.184 65.765 1.00 66.75 107 ASN A N 1
ATOM 776 C CA . ASN A 1 107 ? -37.974 -1.165 66.787 1.00 66.75 107 ASN A CA 1
ATOM 777 C C . ASN A 1 107 ? -38.928 -1.486 67.960 1.00 66.75 107 ASN A C 1
ATOM 779 O O . ASN A 1 107 ? -40.144 -1.550 67.734 1.00 66.75 107 ASN A O 1
ATOM 783 N N . PRO A 1 108 ? -38.412 -1.788 69.167 1.00 69.88 108 PRO A N 1
ATOM 784 C CA . PRO A 1 108 ? -39.224 -2.352 70.236 1.00 69.88 108 PRO A CA 1
ATOM 785 C C . PRO A 1 108 ? -40.319 -1.365 70.672 1.00 69.88 108 PRO A C 1
ATOM 787 O O . PRO A 1 108 ? -40.072 -0.158 70.751 1.00 69.88 108 PRO A O 1
ATOM 790 N N . PRO A 1 109 ? -41.543 -1.844 70.963 1.00 79.19 109 PRO A N 1
ATOM 791 C CA . PRO A 1 109 ? -42.656 -0.967 71.300 1.00 79.19 109 PRO A CA 1
ATOM 792 C C . PRO A 1 109 ? -42.367 -0.168 72.577 1.00 79.19 109 PRO A C 1
ATOM 794 O O . PRO A 1 109 ? -41.906 -0.711 73.580 1.00 79.19 109 PRO A O 1
ATOM 797 N N . PHE A 1 110 ? -42.679 1.129 72.550 1.00 87.06 110 PHE A N 1
ATOM 798 C CA . PHE A 1 110 ? -42.505 2.019 73.698 1.00 87.06 110 PHE A CA 1
ATOM 799 C C . PHE A 1 110 ? -43.414 1.606 74.867 1.00 87.06 110 PHE A C 1
ATOM 801 O O . PHE A 1 110 ? -44.638 1.742 74.787 1.00 87.06 110 PHE A O 1
ATOM 808 N N . ASP A 1 111 ? -42.806 1.131 75.957 1.00 90.50 111 ASP A N 1
ATOM 809 C CA . ASP A 1 111 ? -43.501 0.745 77.188 1.00 90.50 111 ASP A CA 1
ATOM 810 C C . ASP A 1 111 ? -43.985 1.984 77.961 1.00 90.50 111 ASP A C 1
ATOM 812 O O . ASP A 1 111 ? -43.288 2.575 78.794 1.00 90.50 111 ASP A O 1
ATOM 816 N N . THR A 1 112 ? -45.230 2.364 77.680 1.00 91.19 112 THR A N 1
ATOM 817 C CA . THR A 1 112 ? -45.925 3.480 78.327 1.00 91.19 112 THR A CA 1
ATOM 818 C C . THR A 1 112 ? -46.163 3.260 79.819 1.00 91.19 112 THR A C 1
ATOM 820 O O . THR A 1 112 ? -46.249 4.237 80.561 1.00 91.19 112 THR A O 1
ATOM 823 N N . HIS A 1 113 ? -46.284 2.010 80.274 1.00 90.44 113 HIS A N 1
ATOM 824 C CA . HIS A 1 113 ? -46.628 1.683 81.657 1.00 90.44 113 HIS A CA 1
ATOM 825 C C . HIS A 1 113 ? -45.400 1.766 82.567 1.00 90.44 113 HIS A C 1
ATOM 827 O O . HIS A 1 113 ? -45.463 2.401 83.621 1.00 90.44 113 HIS A O 1
ATOM 833 N N . ARG A 1 114 ? -44.254 1.219 82.137 1.00 90.75 114 ARG A N 1
ATOM 834 C CA . ARG A 1 114 ? -42.980 1.410 82.843 1.00 90.75 114 ARG A CA 1
ATOM 835 C C . ARG A 1 114 ? -42.580 2.883 82.876 1.00 90.75 114 ARG A C 1
ATOM 837 O O . ARG A 1 114 ? -42.149 3.357 83.922 1.00 90.75 114 ARG A O 1
ATOM 844 N N . PHE A 1 115 ? -42.765 3.614 81.774 1.00 91.62 115 PHE A N 1
ATOM 845 C CA . PHE A 1 115 ? -42.479 5.051 81.734 1.00 91.62 115 PHE A CA 1
ATOM 846 C C . PHE A 1 115 ? -43.383 5.852 82.686 1.00 91.62 115 PHE A C 1
ATOM 848 O O . PHE A 1 115 ? -42.887 6.668 83.460 1.00 91.62 115 PHE A O 1
ATOM 855 N N . TYR A 1 116 ? -44.692 5.568 82.704 1.00 93.69 116 TYR A N 1
ATOM 856 C CA . TYR A 1 116 ? -45.628 6.196 83.641 1.00 93.69 116 TYR A CA 1
ATOM 857 C C . TYR A 1 116 ? -45.256 5.924 85.109 1.00 93.69 116 TYR A C 1
ATOM 859 O O . TYR A 1 116 ? -45.192 6.868 85.892 1.00 93.69 116 TYR A O 1
ATOM 867 N N . LYS A 1 117 ? -44.921 4.676 85.474 1.00 91.94 117 LYS A N 1
ATOM 868 C CA . LYS A 1 117 ? -44.523 4.322 86.852 1.00 91.94 117 LYS A CA 1
ATOM 869 C C . LYS A 1 117 ? -43.269 5.043 87.350 1.00 91.94 117 LYS A C 1
ATOM 871 O O . LYS A 1 117 ? -43.154 5.280 88.546 1.00 91.94 117 LYS A O 1
ATOM 876 N N . VAL A 1 118 ? -42.334 5.386 86.461 1.00 92.19 118 VAL A N 1
ATOM 877 C CA . VAL A 1 118 ? -41.158 6.197 86.821 1.00 92.19 118 VAL A CA 1
ATOM 878 C C . VAL A 1 118 ? -41.549 7.667 87.004 1.00 92.19 118 VAL A C 1
ATOM 880 O O . VAL A 1 118 ? -41.099 8.304 87.950 1.00 92.19 118 VAL A O 1
ATOM 883 N N . LEU A 1 119 ? -42.429 8.207 86.153 1.00 90.12 119 LEU A N 1
ATOM 884 C CA . LEU A 1 119 ? -42.900 9.592 86.277 1.00 90.12 119 LEU A CA 1
ATOM 885 C C . LEU A 1 119 ? -43.775 9.833 87.517 1.00 90.12 119 LEU A C 1
ATOM 887 O O . LEU A 1 119 ? -43.682 10.896 88.124 1.00 90.12 119 LEU A O 1
ATOM 891 N N . GLU A 1 120 ? -44.593 8.858 87.913 1.00 92.88 120 GLU A N 1
ATOM 892 C CA . GLU A 1 120 ? -45.472 8.922 89.092 1.00 92.88 120 GLU A CA 1
ATOM 893 C C . GLU A 1 120 ? -44.698 9.070 90.418 1.00 92.88 120 GLU A C 1
ATOM 895 O O . GLU A 1 120 ? -45.227 9.603 91.389 1.00 92.88 120 GLU A O 1
ATOM 900 N N . GLN A 1 121 ? -43.417 8.680 90.454 1.00 91.06 121 GLN A N 1
ATOM 901 C CA . GLN A 1 121 ? -42.533 8.879 91.612 1.00 91.06 121 GLN A CA 1
ATOM 902 C C . GLN A 1 121 ? -42.019 10.322 91.759 1.00 91.06 121 GLN A C 1
ATOM 904 O O . GLN A 1 121 ? -41.448 10.662 92.792 1.00 91.06 121 GLN A O 1
ATOM 909 N N . SER A 1 122 ? -42.167 11.168 90.734 1.00 87.06 122 SER A N 1
ATOM 910 C CA . SER A 1 122 ? -41.623 12.539 90.714 1.00 87.06 122 SER A CA 1
ATOM 911 C C . SER A 1 122 ? -42.649 13.617 90.357 1.00 87.06 122 SER A C 1
ATOM 913 O O . SER A 1 122 ? -42.404 14.793 90.614 1.00 87.06 122 SER A O 1
ATOM 915 N N . PHE A 1 123 ? -43.798 13.244 89.789 1.00 90.25 123 PHE A N 1
ATOM 916 C CA . PHE A 1 123 ? -44.852 14.167 89.375 1.00 90.25 123 PHE A CA 1
ATOM 917 C C . PHE A 1 123 ? -46.239 13.664 89.796 1.00 90.25 123 PHE A C 1
ATOM 919 O O . PHE A 1 123 ? -46.487 12.458 89.763 1.00 90.25 123 PHE A O 1
ATOM 926 N N . PRO A 1 124 ? -47.193 14.567 90.099 1.00 90.75 124 PRO A N 1
ATOM 927 C CA . PRO A 1 124 ? -48.591 14.195 90.298 1.00 90.75 124 PRO A CA 1
ATOM 928 C C . PRO A 1 124 ? -49.144 13.392 89.112 1.00 90.75 124 PRO A C 1
ATOM 930 O O . PRO A 1 124 ? -48.951 13.782 87.957 1.00 90.75 124 PRO A O 1
ATOM 933 N N . GLY A 1 125 ? -49.901 12.326 89.392 1.00 87.19 125 GLY A N 1
ATOM 934 C CA . GLY A 1 125 ? -50.488 11.411 88.398 1.00 87.19 125 GLY A CA 1
ATOM 935 C C . GLY A 1 125 ? -51.046 12.049 87.108 1.00 87.19 125 GLY A C 1
ATOM 936 O O . GLY A 1 125 ? -50.663 11.606 86.023 1.00 87.19 125 GLY A O 1
ATOM 937 N N . PRO A 1 126 ? -51.881 13.115 87.142 1.00 90.25 126 PRO A N 1
ATOM 938 C CA . PRO A 1 126 ? -52.380 13.741 85.909 1.00 90.25 126 PRO A CA 1
ATOM 939 C C . PRO A 1 126 ? -51.277 14.394 85.055 1.00 90.25 126 PRO A C 1
ATOM 941 O O . PRO A 1 126 ? -51.373 14.402 83.827 1.00 90.25 126 PRO A O 1
ATOM 944 N N . ILE A 1 127 ? -50.209 14.904 85.676 1.00 90.31 127 ILE A N 1
ATOM 945 C CA . ILE A 1 127 ? -49.059 15.499 84.980 1.00 90.31 127 ILE A CA 1
ATOM 946 C C . ILE A 1 127 ? -48.186 14.388 84.378 1.00 90.31 127 ILE A C 1
ATOM 948 O O . ILE A 1 127 ? 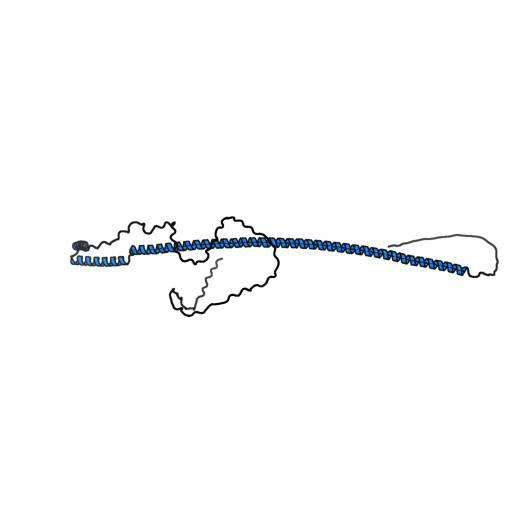-47.840 14.459 83.198 1.00 90.31 127 ILE A O 1
ATOM 952 N N . ALA A 1 128 ? -47.917 13.322 85.140 1.00 92.50 128 ALA A N 1
ATOM 953 C CA . ALA A 1 128 ? -47.209 12.132 84.660 1.00 92.50 128 ALA A CA 1
ATOM 954 C C . ALA A 1 128 ? -47.916 11.480 83.451 1.00 92.50 128 ALA A C 1
ATOM 956 O O . ALA A 1 128 ? -47.274 11.139 82.454 1.00 92.50 128 ALA A O 1
ATOM 957 N N . LEU A 1 129 ? -49.251 11.377 83.493 1.00 91.38 129 LEU A N 1
ATOM 958 C CA . LEU A 1 129 ? -50.066 10.838 82.401 1.00 91.38 129 LEU A CA 1
ATOM 959 C C . LEU A 1 129 ? -49.968 11.695 81.130 1.00 91.38 129 LEU A C 1
ATOM 961 O O . LEU A 1 129 ? -49.803 11.158 80.031 1.00 91.38 129 LEU A O 1
ATOM 965 N N . ASN A 1 130 ? -50.049 13.020 81.270 1.00 93.44 130 ASN A N 1
ATOM 966 C CA . ASN A 1 130 ? -49.948 13.947 80.144 1.00 93.44 130 ASN A CA 1
ATOM 967 C C . ASN A 1 130 ? -48.545 13.942 79.522 1.00 93.44 130 ASN A C 1
ATOM 969 O O . ASN A 1 130 ? -48.427 13.910 78.297 1.00 93.44 130 ASN A O 1
ATOM 973 N N . LEU A 1 131 ? -47.488 13.884 80.338 1.00 91.94 131 LEU A N 1
ATOM 974 C CA . LEU A 1 131 ? -46.108 13.803 79.854 1.00 91.94 131 LEU A CA 1
ATOM 975 C C . LEU A 1 131 ? -45.827 12.472 79.131 1.00 91.94 131 LEU A C 1
ATOM 977 O O . LEU A 1 131 ? -45.195 12.472 78.073 1.00 91.94 131 LEU A O 1
ATOM 981 N N . MET A 1 132 ? -46.365 11.349 79.622 1.00 93.25 132 MET A N 1
ATOM 982 C CA . MET A 1 132 ? -46.328 10.057 78.920 1.00 93.25 132 MET A CA 1
ATOM 983 C C . MET A 1 132 ? -47.060 10.110 77.570 1.00 93.25 132 MET A C 1
ATOM 985 O O . MET A 1 132 ? -46.533 9.637 76.562 1.00 93.25 132 MET A O 1
ATOM 989 N N . ARG A 1 133 ? -48.244 10.735 77.502 1.00 92.31 133 ARG A N 1
ATOM 990 C CA . ARG A 1 133 ? -48.979 10.894 76.234 1.00 92.31 133 ARG A CA 1
ATOM 991 C C . ARG A 1 133 ? -48.229 11.785 75.239 1.00 92.31 133 ARG A C 1
ATOM 993 O O . ARG A 1 133 ? -48.142 11.424 74.067 1.00 92.31 133 ARG A O 1
ATOM 1000 N N . ALA A 1 134 ? -47.663 12.902 75.697 1.00 93.56 134 ALA A N 1
ATOM 1001 C CA . ALA A 1 134 ? -46.907 13.835 74.861 1.00 93.56 134 ALA A CA 1
ATOM 1002 C C . ALA A 1 134 ? -45.617 13.207 74.305 1.00 93.56 134 ALA A C 1
ATOM 1004 O O . ALA A 1 134 ? -45.359 13.280 73.104 1.00 93.56 134 ALA A O 1
ATOM 1005 N N . THR A 1 135 ? -44.841 12.524 75.154 1.00 92.12 135 THR A N 1
ATOM 1006 C CA . THR A 1 135 ? -43.624 11.808 74.732 1.00 92.12 135 THR A CA 1
ATOM 1007 C C . THR A 1 135 ? -43.944 10.665 73.771 1.00 92.12 135 THR A C 1
ATOM 1009 O O . THR A 1 135 ? -43.308 10.577 72.724 1.00 92.12 135 THR A O 1
ATOM 1012 N N . ARG A 1 136 ? -44.984 9.858 74.036 1.00 91.19 136 ARG A N 1
ATOM 1013 C CA . ARG A 1 136 ? -45.465 8.830 73.095 1.00 91.19 136 ARG A CA 1
ATOM 1014 C C . ARG A 1 136 ? -45.844 9.426 71.737 1.00 91.19 136 ARG A C 1
ATOM 1016 O O . ARG A 1 136 ? -45.476 8.860 70.713 1.00 91.19 136 ARG A O 1
ATOM 1023 N N . ALA A 1 137 ? -46.573 10.543 71.715 1.00 90.69 137 ALA A N 1
ATOM 1024 C CA . ALA A 1 137 ? -46.981 11.201 70.474 1.00 90.69 137 ALA A CA 1
ATOM 1025 C C . ALA A 1 137 ? -45.772 11.706 69.668 1.00 90.69 137 ALA A C 1
ATOM 1027 O O . ALA A 1 137 ? -45.681 11.436 68.472 1.00 90.69 137 ALA A O 1
ATOM 1028 N N . LEU A 1 138 ? -44.811 12.361 70.330 1.00 92.19 138 LEU A N 1
ATOM 1029 C CA . LEU A 1 138 ? -43.579 12.840 69.699 1.00 92.19 138 LEU A CA 1
ATOM 1030 C C . LEU A 1 138 ? -42.706 11.684 69.186 1.00 92.19 138 LEU A C 1
ATOM 1032 O O . LEU A 1 138 ? -42.127 11.786 68.106 1.00 92.19 138 LEU A O 1
ATOM 1036 N N . LEU A 1 139 ? -42.642 10.569 69.919 1.00 91.00 139 LEU A N 1
ATOM 1037 C CA . LEU A 1 139 ? -41.888 9.386 69.507 1.00 91.00 139 LEU A CA 1
ATOM 1038 C C . LEU A 1 139 ? -42.519 8.716 68.275 1.00 91.00 139 LEU A C 1
ATOM 1040 O O . LEU A 1 139 ? -41.808 8.407 67.323 1.00 91.00 139 LEU A O 1
ATOM 1044 N N . VAL A 1 140 ? -43.849 8.555 68.252 1.00 89.81 140 VAL A N 1
ATOM 1045 C CA . VAL A 1 140 ? -44.589 8.019 67.093 1.00 89.81 140 VAL A CA 1
ATOM 1046 C C . VAL A 1 140 ? -44.428 8.917 65.864 1.00 89.81 140 VAL A C 1
ATOM 1048 O O . VAL A 1 140 ? -44.177 8.407 64.775 1.00 89.81 140 VAL A O 1
ATOM 1051 N N . ASP A 1 141 ? -44.509 10.239 66.026 1.00 90.75 141 ASP A N 1
ATOM 1052 C CA . ASP A 1 141 ? -44.277 11.202 64.944 1.00 90.75 141 ASP A CA 1
ATOM 1053 C C . ASP A 1 141 ? -42.850 11.110 64.378 1.00 90.75 141 ASP A C 1
ATOM 1055 O O . ASP A 1 141 ? -42.663 11.008 63.163 1.00 90.75 141 ASP A O 1
ATOM 1059 N N . ARG A 1 142 ? -41.828 11.092 65.244 1.00 88.38 142 ARG A N 1
ATOM 1060 C CA . ARG A 1 142 ? -40.425 11.033 64.813 1.00 88.38 142 ARG A CA 1
ATOM 1061 C C . ARG A 1 142 ? -40.058 9.691 64.190 1.00 88.38 142 ARG A C 1
ATOM 1063 O O . ARG A 1 142 ? -39.430 9.690 63.137 1.00 88.38 142 ARG A O 1
ATOM 1070 N N . ILE A 1 143 ? -40.508 8.571 64.758 1.00 87.38 143 ILE A N 1
ATOM 1071 C CA . ILE A 1 143 ? -40.352 7.240 64.145 1.00 87.38 143 ILE A CA 1
ATOM 1072 C C . ILE A 1 143 ? -41.113 7.178 62.811 1.00 87.38 143 ILE A C 1
ATOM 1074 O O . ILE A 1 143 ? -40.605 6.621 61.843 1.00 87.38 143 ILE A O 1
ATOM 1078 N N . GLY A 1 144 ? -42.291 7.803 62.720 1.00 85.31 144 GLY A N 1
ATOM 1079 C CA . GLY A 1 144 ? -43.073 7.908 61.488 1.00 85.31 144 GLY A CA 1
ATOM 1080 C C . GLY A 1 144 ? -42.417 8.757 60.391 1.00 85.31 144 GLY A C 1
ATOM 1081 O O . GLY A 1 144 ? -42.641 8.481 59.215 1.00 85.31 144 GLY A O 1
ATOM 1082 N N . ARG A 1 145 ? -41.598 9.760 60.745 1.00 86.88 145 ARG A N 1
ATOM 1083 C CA . ARG A 1 145 ? -40.713 10.474 59.800 1.00 86.88 145 ARG A CA 1
ATOM 1084 C C . ARG A 1 145 ? -39.540 9.594 59.390 1.00 86.88 145 ARG A C 1
ATOM 1086 O O . ARG A 1 145 ? -39.419 9.277 58.217 1.00 86.88 145 ARG A O 1
ATOM 1093 N N . VAL A 1 146 ? -38.761 9.097 60.354 1.00 86.81 146 VAL A N 1
ATOM 1094 C CA . VAL A 1 146 ? -37.577 8.263 60.082 1.00 86.81 146 VAL A CA 1
ATOM 1095 C C . VAL A 1 146 ? -37.929 7.035 59.238 1.00 86.81 146 VAL A C 1
ATOM 1097 O O . VAL A 1 146 ? -37.196 6.724 58.317 1.00 86.81 146 VAL A O 1
ATOM 1100 N N . LYS A 1 147 ? -39.074 6.378 59.457 1.00 82.31 147 LYS A N 1
ATOM 1101 C CA . LYS A 1 147 ? -39.526 5.242 58.632 1.00 82.31 147 LYS A CA 1
ATOM 1102 C C . LYS A 1 147 ? -39.891 5.618 57.182 1.00 82.31 147 LYS A C 1
ATOM 1104 O O . LYS A 1 147 ? -39.898 4.740 56.327 1.00 82.31 147 LYS A O 1
ATOM 1109 N N . ARG A 1 148 ? -40.251 6.876 56.907 1.00 80.50 148 ARG A N 1
ATOM 1110 C CA . ARG A 1 148 ? -40.522 7.374 55.545 1.00 80.50 148 ARG A CA 1
ATOM 1111 C C . ARG A 1 148 ? -39.266 7.892 54.853 1.00 80.50 148 ARG A C 1
ATOM 1113 O O . ARG A 1 148 ? -39.173 7.779 53.639 1.00 80.50 148 ARG A O 1
ATOM 1120 N N . ASP A 1 149 ? -38.348 8.462 55.627 1.00 79.38 149 ASP A N 1
ATOM 1121 C CA . ASP A 1 149 ? -37.150 9.126 55.115 1.00 79.38 149 ASP A CA 1
ATOM 1122 C C . ASP A 1 149 ? -35.941 8.160 55.051 1.00 79.38 149 ASP A C 1
ATOM 1124 O O . ASP A 1 149 ? -34.995 8.395 54.304 1.00 79.38 149 ASP A O 1
ATOM 1128 N N . ALA A 1 150 ? -35.959 7.057 55.811 1.00 78.75 150 ALA A N 1
ATOM 1129 C CA . ALA A 1 150 ? -34.980 5.977 55.717 1.00 78.75 150 ALA A CA 1
ATOM 1130 C C . ALA A 1 150 ? -35.363 4.983 54.614 1.00 78.75 150 ALA A C 1
ATOM 1132 O O . ALA A 1 150 ? -36.468 4.433 54.623 1.00 78.75 150 ALA A O 1
ATOM 1133 N N . LEU A 1 151 ? -34.416 4.688 53.718 1.00 74.81 151 LEU A N 1
ATOM 1134 C CA . LEU A 1 151 ? -34.547 3.569 52.787 1.00 74.81 151 LEU A CA 1
ATOM 1135 C C . LEU A 1 151 ? -34.713 2.258 53.562 1.00 74.81 151 LEU A C 1
ATOM 1137 O O . LEU A 1 151 ? -33.997 1.984 54.530 1.00 74.81 151 LEU A O 1
ATOM 1141 N N . THR A 1 152 ? -35.642 1.423 53.106 1.00 79.75 152 THR A N 1
ATOM 1142 C CA . THR A 1 152 ? -35.725 0.038 53.568 1.00 79.75 152 THR A CA 1
ATOM 1143 C C . THR A 1 152 ? -34.565 -0.759 52.973 1.00 79.75 152 THR A C 1
ATOM 1145 O O . THR A 1 152 ? -34.093 -0.465 51.875 1.00 79.75 152 THR A O 1
ATOM 1148 N N . THR A 1 153 ? -34.115 -1.807 53.667 1.00 81.44 153 THR A N 1
ATOM 1149 C CA . THR A 1 153 ? -33.078 -2.711 53.135 1.00 81.44 153 THR A CA 1
ATOM 1150 C C . THR A 1 153 ? -33.498 -3.323 51.796 1.00 81.44 153 THR A C 1
ATOM 1152 O O . THR A 1 153 ? -32.679 -3.444 50.896 1.00 81.44 153 THR A O 1
ATOM 1155 N N . GLN A 1 154 ? -34.796 -3.593 51.629 1.00 82.19 154 GLN A N 1
ATOM 1156 C CA . GLN A 1 154 ? -35.395 -4.079 50.387 1.00 82.19 154 GLN A CA 1
ATOM 1157 C C . GLN A 1 154 ? -35.246 -3.099 49.207 1.00 82.19 154 GLN A C 1
ATOM 1159 O O . GLN A 1 154 ? -35.028 -3.543 48.082 1.00 82.19 154 GLN A O 1
ATOM 1164 N N . ASP A 1 155 ? -35.359 -1.784 49.429 1.00 86.75 155 ASP A N 1
ATOM 1165 C CA . ASP A 1 155 ? -35.163 -0.793 48.358 1.00 86.75 155 ASP A CA 1
ATOM 1166 C C . ASP A 1 155 ? -33.686 -0.720 47.940 1.00 86.75 155 ASP A C 1
ATOM 1168 O O . ASP A 1 155 ? -33.372 -0.720 46.751 1.00 86.75 155 ASP A O 1
ATOM 1172 N N . LEU A 1 156 ? -32.768 -0.786 48.913 1.00 89.31 156 LEU A N 1
ATOM 1173 C CA . LEU A 1 156 ? -31.330 -0.869 48.649 1.00 89.31 156 LEU A CA 1
ATOM 1174 C C . LEU A 1 156 ? -30.954 -2.151 47.881 1.00 89.31 156 LEU A C 1
ATOM 1176 O O . LEU A 1 156 ? -30.183 -2.088 46.926 1.00 89.31 156 LEU A O 1
ATOM 1180 N N . GLU A 1 157 ? -31.512 -3.304 48.258 1.00 87.88 157 GLU A N 1
ATOM 1181 C CA . GLU A 1 157 ? -31.313 -4.589 47.568 1.00 87.88 157 GLU A CA 1
ATOM 1182 C C . GLU A 1 157 ? -31.871 -4.565 46.132 1.00 87.88 157 GLU A C 1
ATOM 1184 O O . GLU A 1 157 ? -31.216 -5.042 45.203 1.00 87.88 157 GLU A O 1
ATOM 1189 N N . SER A 1 158 ? -33.040 -3.947 45.927 1.00 89.62 158 SER A N 1
ATOM 1190 C CA . SER A 1 158 ? -33.646 -3.743 44.603 1.00 89.62 158 SER A CA 1
ATOM 1191 C C . SER A 1 158 ? -32.774 -2.859 43.701 1.00 89.62 158 SER A C 1
ATOM 1193 O O . SER A 1 158 ? -32.462 -3.226 42.565 1.00 89.62 158 SER A O 1
ATOM 1195 N N . GLN A 1 159 ? -32.300 -1.721 44.219 1.00 92.06 159 GLN A N 1
ATOM 1196 C CA . GLN A 1 159 ? -31.396 -0.825 43.491 1.00 92.06 159 GLN A CA 1
ATOM 1197 C C . GLN A 1 159 ? -30.045 -1.492 43.192 1.00 92.06 159 GLN A C 1
ATOM 1199 O O . GLN A 1 159 ? -29.519 -1.339 42.089 1.00 92.06 159 GLN A O 1
ATOM 1204 N N . ALA A 1 160 ? -29.508 -2.285 44.125 1.00 93.62 160 ALA A N 1
ATOM 1205 C CA . ALA A 1 160 ? -28.288 -3.060 43.910 1.00 93.62 160 ALA A CA 1
ATOM 1206 C C . ALA A 1 160 ? -28.453 -4.100 42.788 1.00 93.62 160 ALA A C 1
ATOM 1208 O O . ALA A 1 160 ? -27.544 -4.258 41.973 1.00 93.62 160 ALA A O 1
ATOM 1209 N N . TYR A 1 161 ? -29.613 -4.761 42.686 1.00 95.00 161 TYR A N 1
ATOM 1210 C CA . TYR A 1 161 ? -29.910 -5.672 41.576 1.00 95.00 161 TYR A CA 1
ATOM 1211 C C . TYR A 1 161 ? -29.945 -4.944 40.224 1.00 95.00 161 TYR A C 1
ATOM 1213 O O . TYR A 1 161 ? -29.307 -5.396 39.273 1.00 95.00 161 TYR A O 1
ATOM 1221 N N . LEU A 1 162 ? -30.625 -3.793 40.140 1.00 96.44 162 LEU A N 1
ATOM 1222 C CA . LEU A 1 162 ? -30.673 -2.983 38.914 1.00 96.44 162 LEU A CA 1
ATOM 1223 C C . LEU A 1 162 ? -29.282 -2.487 38.496 1.00 96.44 162 LEU A C 1
ATOM 1225 O O . LEU A 1 162 ? -28.931 -2.552 37.318 1.00 96.44 162 LEU A O 1
ATOM 1229 N N . PHE A 1 163 ? -28.463 -2.046 39.454 1.00 97.25 163 PHE A N 1
ATOM 1230 C CA . PHE A 1 163 ? -27.088 -1.626 39.189 1.00 97.25 163 PHE A CA 1
ATOM 1231 C C . PHE A 1 163 ? -26.215 -2.793 38.709 1.00 97.25 163 PHE A C 1
ATOM 1233 O O . PHE A 1 163 ? -25.470 -2.650 37.741 1.00 97.25 163 PHE A O 1
ATOM 1240 N N . GLN A 1 164 ? -26.347 -3.973 39.322 1.00 95.69 164 GLN A N 1
ATOM 1241 C CA . GLN A 1 164 ? -25.619 -5.173 38.908 1.00 95.69 164 GLN A CA 1
ATOM 1242 C C . GLN A 1 164 ? -26.044 -5.656 37.510 1.00 95.69 164 GLN A C 1
ATOM 1244 O O . GLN A 1 164 ? -25.194 -6.091 36.731 1.00 95.69 164 GLN A O 1
ATOM 1249 N N . ALA A 1 165 ? -27.331 -5.542 37.164 1.00 96.69 165 ALA A N 1
ATOM 1250 C CA . ALA A 1 165 ? -27.833 -5.827 35.823 1.00 96.69 165 ALA A CA 1
ATOM 1251 C C . ALA A 1 165 ? -27.234 -4.861 34.784 1.00 96.69 165 ALA A C 1
ATOM 1253 O O . ALA A 1 165 ? -26.658 -5.319 33.799 1.00 96.69 165 ALA A O 1
ATOM 1254 N N . ALA A 1 166 ? -27.260 -3.550 35.051 1.00 97.50 166 ALA A N 1
ATOM 1255 C CA . ALA A 1 166 ? -26.668 -2.535 34.177 1.00 97.50 166 ALA A CA 1
ATOM 1256 C C . ALA A 1 166 ? -25.140 -2.692 34.021 1.00 97.50 166 ALA A C 1
ATOM 1258 O O . ALA A 1 166 ? -24.606 -2.525 32.927 1.00 97.50 166 ALA A O 1
ATOM 1259 N N . LEU A 1 167 ? -24.421 -3.074 35.085 1.00 97.06 167 LEU A N 1
ATOM 1260 C CA . LEU A 1 167 ? -22.993 -3.409 35.004 1.00 97.06 167 LEU A CA 1
ATOM 1261 C C . LEU A 1 167 ? -22.731 -4.662 34.155 1.00 97.06 167 LEU A C 1
ATOM 1263 O O . LEU A 1 167 ? -21.742 -4.706 33.421 1.00 97.06 167 LEU A O 1
ATOM 1267 N N . SER A 1 168 ? -23.592 -5.677 34.252 1.00 96.81 168 SER A N 1
ATOM 1268 C CA . SER A 1 168 ? -23.509 -6.888 33.427 1.00 96.81 168 SER A CA 1
ATOM 1269 C C . SER A 1 168 ? -23.753 -6.567 31.950 1.00 96.81 168 SER A C 1
ATOM 1271 O O . SER A 1 168 ? -22.992 -7.011 31.089 1.00 96.81 168 SER A O 1
ATOM 1273 N N . GLU A 1 169 ? -24.758 -5.736 31.662 1.00 96.31 169 GLU A N 1
ATOM 1274 C CA . GLU A 1 169 ? -25.072 -5.245 30.320 1.00 96.31 169 GLU A CA 1
ATOM 1275 C C . GLU A 1 169 ? -23.896 -4.451 29.734 1.00 96.31 169 GLU A C 1
ATOM 1277 O O . GLU A 1 169 ? -23.334 -4.883 28.727 1.00 96.31 169 GLU A O 1
ATOM 1282 N N . LEU A 1 170 ? -23.416 -3.406 30.422 1.00 97.31 170 LEU A N 1
ATOM 1283 C CA . LEU A 1 170 ? -22.271 -2.589 29.994 1.00 97.31 170 LEU A CA 1
ATOM 1284 C C . LEU A 1 170 ? -20.998 -3.424 29.778 1.00 97.31 170 LEU A C 1
ATOM 1286 O O . LEU A 1 170 ? -20.246 -3.200 28.823 1.00 97.31 170 LEU A O 1
ATOM 1290 N N . ARG A 1 171 ? -20.739 -4.413 30.644 1.00 97.06 171 ARG A N 1
ATOM 1291 C CA . ARG A 1 171 ? -19.606 -5.336 30.482 1.00 97.06 171 ARG A CA 1
ATOM 1292 C C . ARG A 1 171 ? -19.775 -6.205 29.237 1.00 97.06 171 ARG A C 1
ATOM 1294 O O . ARG A 1 171 ? -18.793 -6.414 28.525 1.00 97.06 171 ARG A O 1
ATOM 1301 N N . SER A 1 172 ? -20.984 -6.700 28.966 1.00 97.12 172 SER A N 1
ATOM 1302 C CA . SER A 1 172 ? -21.269 -7.484 27.761 1.00 97.12 172 SER A CA 1
ATOM 1303 C C . SER A 1 172 ? -21.131 -6.638 26.490 1.00 97.12 172 SER A C 1
ATOM 1305 O O . SER A 1 172 ? -20.435 -7.057 25.568 1.00 97.12 172 SER A O 1
ATOM 1307 N N . GLU A 1 173 ? -21.659 -5.411 26.484 1.00 97.56 173 GLU A N 1
ATOM 1308 C CA . GLU A 1 173 ? -21.567 -4.459 25.374 1.00 97.56 173 GLU A CA 1
ATOM 1309 C C . GLU A 1 173 ? -20.107 -4.094 25.076 1.00 97.56 173 GLU A C 1
ATOM 1311 O O . GLU A 1 173 ? -19.643 -4.264 23.950 1.00 97.56 173 GLU A O 1
ATOM 1316 N N . THR A 1 174 ? -19.332 -3.726 26.101 1.00 97.94 174 THR A N 1
ATOM 1317 C CA . THR A 1 174 ? -17.884 -3.466 25.983 1.00 97.94 174 THR A CA 1
ATOM 1318 C C . THR A 1 174 ? -17.133 -4.690 25.441 1.00 97.94 174 THR A C 1
ATOM 1320 O O . THR A 1 174 ? -16.227 -4.570 24.614 1.00 97.94 174 THR A O 1
ATOM 1323 N N . SER A 1 175 ? -17.513 -5.895 25.875 1.00 97.12 175 SER A N 1
ATOM 1324 C CA . SER A 1 175 ? -16.913 -7.155 25.422 1.00 97.12 175 SER A CA 1
ATOM 1325 C C . SER A 1 175 ? -17.299 -7.526 23.980 1.00 97.12 175 SER A C 1
ATOM 1327 O O . SER A 1 175 ? -16.553 -8.240 23.307 1.00 97.12 175 SER A O 1
ATOM 1329 N N . VAL A 1 176 ? -18.439 -7.050 23.473 1.00 97.56 176 VAL A N 1
ATOM 1330 C CA . VAL A 1 176 ? -18.831 -7.177 22.060 1.00 97.56 176 VAL A CA 1
ATOM 1331 C C . VAL A 1 176 ? -18.125 -6.118 21.211 1.00 97.56 176 VAL A C 1
ATOM 1333 O O . VAL A 1 176 ? -17.538 -6.470 20.189 1.00 97.56 176 VAL A O 1
ATOM 1336 N N . LEU A 1 177 ? -18.099 -4.860 21.662 1.00 97.75 177 LEU A N 1
ATOM 1337 C CA . LEU A 1 177 ? -17.428 -3.743 20.990 1.00 97.75 177 LEU A CA 1
ATOM 1338 C C . LEU A 1 177 ? -15.942 -4.042 20.754 1.00 97.75 177 LEU A C 1
ATOM 1340 O O . LEU A 1 177 ? -15.478 -4.004 19.620 1.00 97.75 177 LEU A O 1
ATOM 1344 N N . THR A 1 178 ? -15.215 -4.438 21.802 1.00 97.94 178 THR A N 1
ATOM 1345 C CA . THR A 1 178 ? -13.781 -4.778 21.713 1.00 97.94 178 THR A CA 1
ATOM 1346 C C . THR A 1 178 ? -13.502 -5.967 20.788 1.00 97.94 178 THR A C 1
ATOM 1348 O O . THR A 1 178 ? -12.512 -5.958 20.051 1.00 97.94 178 THR A O 1
ATOM 1351 N N . ARG A 1 179 ? -14.376 -6.986 20.758 1.00 97.81 179 ARG A N 1
ATOM 1352 C CA . ARG A 1 179 ? -14.274 -8.094 19.789 1.00 97.81 179 ARG A CA 1
ATOM 1353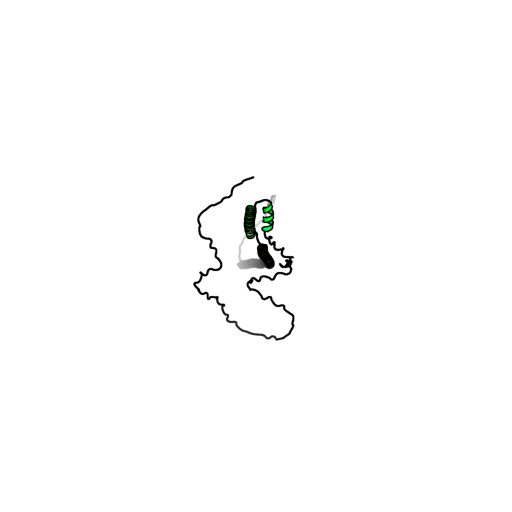 C C . ARG A 1 179 ? -14.525 -7.618 18.355 1.00 97.81 179 ARG A C 1
ATOM 1355 O O . ARG A 1 179 ? -13.792 -8.038 17.460 1.00 97.81 179 ARG A O 1
ATOM 1362 N N . ASN A 1 180 ? -15.516 -6.751 18.141 1.00 98.19 180 ASN A N 1
ATOM 1363 C CA . ASN A 1 180 ? -15.834 -6.172 16.835 1.00 98.19 180 ASN A CA 1
ATOM 1364 C C . ASN A 1 180 ? -14.677 -5.306 16.311 1.00 98.19 180 ASN A C 1
ATOM 1366 O O . ASN A 1 180 ? -14.190 -5.552 15.211 1.00 98.19 180 ASN A O 1
ATOM 1370 N N . GLU A 1 181 ? -14.158 -4.391 17.132 1.00 98.31 181 GLU A N 1
ATOM 1371 C CA . GLU A 1 181 ? -12.996 -3.555 16.816 1.00 98.31 181 GLU A CA 1
ATOM 1372 C C . GLU A 1 181 ? -11.765 -4.410 16.479 1.00 98.31 181 GLU A C 1
ATOM 1374 O O . GLU A 1 181 ? -11.113 -4.205 15.456 1.00 98.31 181 GLU A O 1
ATOM 1379 N N . THR A 1 182 ? -11.490 -5.450 17.274 1.00 98.12 182 THR A N 1
ATOM 1380 C CA . THR A 1 182 ? -10.386 -6.382 16.999 1.00 98.12 182 THR A CA 1
ATOM 1381 C C . THR A 1 182 ? -10.581 -7.124 15.667 1.00 98.12 182 THR A C 1
ATOM 1383 O O . THR A 1 182 ? -9.612 -7.359 14.941 1.00 98.12 182 THR A O 1
ATOM 1386 N N . ALA A 1 183 ? -11.815 -7.499 15.317 1.00 97.75 183 ALA A N 1
ATOM 1387 C CA . ALA A 1 183 ? -12.126 -8.120 14.031 1.00 97.75 183 ALA A CA 1
ATOM 1388 C C . ALA A 1 183 ? -11.953 -7.131 12.863 1.00 97.75 183 ALA A C 1
ATOM 1390 O O . ALA A 1 183 ? -11.313 -7.480 11.870 1.00 97.75 183 ALA A O 1
ATOM 1391 N N . ALA A 1 184 ? -12.423 -5.890 13.010 1.00 98.31 184 ALA A N 1
ATOM 1392 C CA . ALA A 1 184 ? -12.249 -4.820 12.029 1.00 98.31 184 ALA A CA 1
ATOM 1393 C C . ALA A 1 184 ? -10.762 -4.498 11.791 1.00 98.31 184 ALA A C 1
ATOM 1395 O O . ALA A 1 184 ? -10.314 -4.459 10.646 1.00 98.31 184 ALA A O 1
ATOM 1396 N N . MET A 1 185 ? -9.962 -4.384 12.857 1.00 98.50 185 MET A N 1
ATOM 1397 C CA . MET A 1 185 ? -8.511 -4.173 12.776 1.00 98.50 185 MET A CA 1
ATOM 1398 C C . MET A 1 185 ? -7.788 -5.323 12.059 1.00 98.50 185 MET A C 1
ATOM 1400 O O . MET A 1 185 ? -6.892 -5.084 11.245 1.00 98.50 185 MET A O 1
ATOM 1404 N N . ARG A 1 186 ? -8.188 -6.580 12.300 1.00 98.38 186 ARG A N 1
ATOM 1405 C CA . ARG A 1 186 ? -7.655 -7.747 11.570 1.00 98.38 186 ARG A CA 1
ATOM 1406 C C . ARG A 1 186 ? -8.058 -7.733 10.096 1.00 98.38 186 ARG A C 1
ATOM 1408 O O . ARG A 1 186 ? -7.213 -8.017 9.245 1.00 98.38 186 ARG A O 1
ATOM 1415 N N . ALA A 1 187 ? -9.304 -7.377 9.785 1.00 98.19 187 ALA A N 1
ATOM 1416 C CA . ALA A 1 187 ? -9.784 -7.253 8.411 1.00 98.19 187 ALA A CA 1
ATOM 1417 C C . ALA A 1 187 ? -9.006 -6.168 7.648 1.00 98.19 187 ALA A C 1
ATOM 1419 O O . ALA A 1 187 ? -8.438 -6.465 6.598 1.00 98.19 187 ALA A O 1
ATOM 1420 N N . ALA A 1 188 ? -8.870 -4.969 8.226 1.00 98.31 188 ALA A N 1
ATOM 1421 C CA . ALA A 1 188 ? -8.089 -3.865 7.667 1.00 98.31 188 ALA A CA 1
ATOM 1422 C C . ALA A 1 188 ? -6.611 -4.244 7.461 1.00 98.31 188 ALA A C 1
ATOM 1424 O O . ALA A 1 188 ? -6.072 -4.064 6.372 1.00 98.31 188 ALA A O 1
ATOM 1425 N N . THR A 1 189 ? -5.974 -4.872 8.456 1.00 98.50 189 THR A N 1
ATOM 1426 C CA . THR A 1 189 ? -4.588 -5.368 8.332 1.00 98.50 189 THR A CA 1
ATOM 1427 C C . THR A 1 189 ? -4.440 -6.370 7.180 1.00 98.50 189 THR A C 1
ATOM 1429 O O . THR A 1 189 ? -3.428 -6.383 6.483 1.00 98.50 189 THR A O 1
ATOM 1432 N N . THR A 1 190 ? -5.444 -7.224 6.963 1.00 98.19 190 THR A N 1
ATOM 1433 C CA . THR A 1 190 ? -5.415 -8.230 5.891 1.00 98.19 190 THR A CA 1
ATOM 1434 C C . THR A 1 190 ? -5.707 -7.612 4.519 1.00 98.19 190 THR A C 1
ATOM 1436 O O . THR A 1 190 ? -5.153 -8.072 3.526 1.00 98.19 190 THR A O 1
ATOM 1439 N N . ALA A 1 191 ? -6.525 -6.556 4.447 1.00 98.25 191 ALA A N 1
ATOM 1440 C CA . ALA A 1 191 ? -6.722 -5.771 3.229 1.00 98.25 191 ALA A CA 1
ATOM 1441 C C . ALA A 1 191 ? -5.418 -5.074 2.802 1.00 98.25 191 ALA A C 1
ATOM 1443 O O . ALA A 1 191 ? -4.937 -5.328 1.701 1.00 98.25 191 ALA A O 1
ATOM 1444 N N . VAL A 1 192 ? -4.774 -4.333 3.712 1.00 98.56 192 VAL A N 1
ATOM 1445 C CA . VAL A 1 192 ? -3.496 -3.643 3.445 1.00 98.56 192 VAL A CA 1
ATOM 1446 C C . VAL A 1 192 ? -2.396 -4.619 3.005 1.00 98.56 192 VAL A C 1
ATOM 1448 O O . VAL A 1 192 ? -1.629 -4.307 2.101 1.00 98.56 192 VAL A O 1
ATOM 1451 N N . ARG A 1 193 ? -2.329 -5.832 3.576 1.00 98.25 193 ARG A N 1
ATOM 1452 C CA . ARG A 1 193 ? -1.393 -6.870 3.096 1.00 98.25 193 ARG A CA 1
ATOM 1453 C C . ARG A 1 193 ? -1.648 -7.259 1.638 1.00 98.25 193 ARG A C 1
ATOM 1455 O O . ARG A 1 193 ? -0.711 -7.251 0.853 1.00 98.25 193 ARG A O 1
ATOM 1462 N N . ARG A 1 194 ? -2.906 -7.512 1.258 1.00 98.56 194 ARG A N 1
ATOM 1463 C CA . ARG A 1 194 ? -3.267 -7.831 -0.137 1.00 98.56 194 ARG A CA 1
ATOM 1464 C C . ARG A 1 194 ? -2.964 -6.680 -1.094 1.00 98.56 194 ARG A C 1
ATOM 1466 O O . ARG A 1 194 ? -2.572 -6.935 -2.228 1.00 98.56 194 ARG A O 1
ATOM 1473 N N . GLU A 1 195 ? -3.127 -5.433 -0.658 1.00 98.50 195 GLU A N 1
ATOM 1474 C CA . GLU A 1 195 ? -2.731 -4.257 -1.441 1.00 98.50 195 GLU A CA 1
ATOM 1475 C C . GLU A 1 195 ? -1.213 -4.226 -1.662 1.00 98.50 195 GLU A C 1
ATOM 1477 O O . GLU A 1 195 ? -0.775 -4.066 -2.800 1.00 98.50 195 GLU A O 1
ATOM 1482 N N . VAL A 1 196 ? -0.409 -4.473 -0.620 1.00 98.62 196 VAL A N 1
ATOM 1483 C CA . VAL A 1 196 ? 1.058 -4.587 -0.730 1.00 98.62 196 VAL A CA 1
ATOM 1484 C C . VAL A 1 196 ? 1.467 -5.721 -1.676 1.00 98.62 196 VAL A C 1
ATOM 1486 O O . VAL A 1 196 ? 2.269 -5.483 -2.576 1.00 98.62 196 VAL A O 1
ATOM 1489 N N . ASP A 1 197 ? 0.880 -6.914 -1.544 1.00 98.44 197 ASP A N 1
ATOM 1490 C CA . ASP A 1 197 ? 1.170 -8.066 -2.416 1.00 98.44 197 ASP A CA 1
ATOM 1491 C C . ASP A 1 197 ? 0.783 -7.783 -3.886 1.00 98.44 197 ASP A C 1
ATOM 1493 O O . ASP A 1 197 ? 1.479 -8.181 -4.827 1.00 98.44 197 ASP A O 1
ATOM 1497 N N . THR A 1 198 ? -0.310 -7.039 -4.100 1.00 98.44 198 THR A N 1
ATOM 1498 C CA . THR A 1 198 ? -0.769 -6.609 -5.432 1.00 98.44 198 THR A CA 1
ATOM 1499 C C . THR A 1 198 ? 0.187 -5.583 -6.047 1.00 98.44 198 THR A C 1
ATOM 1501 O O . THR A 1 198 ? 0.506 -5.674 -7.233 1.00 98.44 198 THR A O 1
ATOM 1504 N N . ILE A 1 199 ? 0.666 -4.619 -5.254 1.00 98.56 199 ILE A N 1
ATOM 1505 C CA . ILE A 1 199 ? 1.634 -3.602 -5.689 1.00 98.56 199 ILE A CA 1
ATOM 1506 C C . ILE A 1 199 ? 2.990 -4.246 -6.004 1.00 98.56 199 ILE A C 1
ATOM 1508 O O . ILE A 1 199 ? 3.570 -3.932 -7.038 1.00 98.56 199 ILE A O 1
ATOM 1512 N N . ASP A 1 200 ? 3.474 -5.172 -5.173 1.00 98.31 200 ASP A N 1
ATOM 1513 C CA . ASP A 1 200 ? 4.715 -5.920 -5.419 1.00 98.31 200 ASP A CA 1
ATOM 1514 C C . ASP A 1 200 ? 4.631 -6.760 -6.705 1.00 98.31 200 ASP A C 1
ATOM 1516 O O . ASP A 1 200 ? 5.555 -6.743 -7.522 1.00 98.31 200 ASP A O 1
ATOM 1520 N N . THR A 1 201 ? 3.495 -7.425 -6.940 1.00 98.38 201 THR A N 1
ATOM 1521 C CA . THR A 1 201 ? 3.251 -8.173 -8.184 1.00 98.38 201 THR A CA 1
ATOM 1522 C C . THR A 1 201 ? 3.283 -7.254 -9.407 1.00 98.38 201 THR A C 1
ATOM 1524 O O . THR A 1 201 ? 4.009 -7.540 -10.359 1.00 98.38 201 THR A O 1
ATOM 1527 N N . ARG A 1 202 ? 2.572 -6.117 -9.364 1.00 98.50 202 ARG A N 1
ATOM 1528 C CA . ARG A 1 202 ? 2.580 -5.131 -10.458 1.00 98.50 202 ARG A CA 1
ATOM 1529 C C . ARG A 1 202 ? 3.961 -4.532 -10.692 1.00 98.50 202 ARG A C 1
ATOM 1531 O O . ARG A 1 202 ? 4.415 -4.495 -11.823 1.00 98.50 202 ARG A O 1
ATOM 1538 N N . MET A 1 203 ? 4.679 -4.153 -9.636 1.00 98.44 203 MET A N 1
ATOM 1539 C CA . MET A 1 203 ? 6.033 -3.607 -9.759 1.00 98.44 203 MET A CA 1
ATOM 1540 C C . MET A 1 203 ? 6.998 -4.608 -10.417 1.00 98.44 203 MET A C 1
ATOM 1542 O O . MET A 1 203 ? 7.884 -4.205 -11.170 1.00 98.44 203 MET A O 1
ATOM 1546 N N . LYS A 1 204 ? 6.834 -5.913 -10.162 1.00 98.38 204 LYS A N 1
ATOM 1547 C CA . LYS A 1 204 ? 7.610 -6.972 -10.829 1.00 98.38 204 LYS A CA 1
ATOM 1548 C C . LYS A 1 204 ? 7.231 -7.134 -12.301 1.00 98.38 204 LYS A C 1
ATOM 1550 O O . LYS A 1 204 ? 8.129 -7.332 -13.117 1.00 98.38 204 LYS A O 1
ATOM 1555 N N . GLU A 1 205 ? 5.947 -7.036 -12.636 1.00 98.31 205 GLU A N 1
ATOM 1556 C CA . GLU A 1 205 ? 5.442 -7.053 -14.015 1.00 98.31 205 GLU A CA 1
ATOM 1557 C C . GLU A 1 205 ? 5.927 -5.830 -14.811 1.00 98.31 205 GLU A C 1
ATOM 1559 O O . GLU A 1 205 ? 6.516 -5.990 -15.880 1.00 98.31 205 GLU A O 1
ATOM 1564 N N . ASP A 1 206 ? 5.797 -4.627 -14.249 1.00 98.38 206 ASP A N 1
ATOM 1565 C CA . ASP A 1 206 ? 6.278 -3.369 -14.829 1.00 98.38 206 ASP A CA 1
ATOM 1566 C C . ASP A 1 206 ? 7.801 -3.406 -15.045 1.00 98.38 206 ASP A C 1
ATOM 1568 O O . ASP A 1 206 ? 8.296 -3.048 -16.113 1.00 98.38 206 ASP A O 1
ATOM 1572 N N . LEU A 1 207 ? 8.568 -3.900 -14.063 1.00 98.50 207 LEU A N 1
ATOM 1573 C CA . LEU A 1 207 ? 10.025 -4.027 -14.170 1.00 98.50 207 LEU A CA 1
ATOM 1574 C C . LEU A 1 207 ? 10.439 -5.085 -15.203 1.00 98.50 207 LEU A C 1
ATOM 1576 O O . LEU A 1 207 ? 11.421 -4.885 -15.920 1.00 98.50 207 LEU A O 1
ATOM 1580 N N . ALA A 1 208 ? 9.710 -6.201 -15.305 1.00 98.19 208 ALA A N 1
ATOM 1581 C CA . ALA A 1 208 ? 9.944 -7.213 -16.334 1.00 98.19 208 ALA A CA 1
ATOM 1582 C C . ALA A 1 208 ? 9.636 -6.671 -17.740 1.00 98.19 208 ALA A C 1
ATOM 1584 O O . ALA A 1 208 ? 10.426 -6.897 -18.660 1.00 98.19 208 ALA A O 1
ATOM 1585 N N . THR A 1 209 ? 8.548 -5.911 -17.877 1.00 98.38 209 THR A N 1
ATOM 1586 C CA . THR A 1 209 ? 8.128 -5.250 -19.120 1.00 98.38 209 THR A CA 1
ATOM 1587 C C . THR A 1 209 ? 9.156 -4.209 -19.547 1.00 98.38 209 THR A C 1
ATOM 1589 O O . THR A 1 209 ? 9.737 -4.342 -20.620 1.00 98.38 209 THR A O 1
ATOM 1592 N N . LEU A 1 210 ? 9.511 -3.265 -18.669 1.00 98.50 210 LEU A N 1
ATOM 1593 C CA . LEU A 1 210 ? 10.527 -2.243 -18.933 1.00 98.50 210 LEU A CA 1
ATOM 1594 C C . LEU A 1 210 ? 11.894 -2.860 -19.274 1.00 98.50 210 LEU A C 1
ATOM 1596 O O . LEU A 1 210 ? 12.594 -2.390 -20.168 1.00 98.50 210 LEU A O 1
ATOM 1600 N N . LYS A 1 211 ? 12.288 -3.944 -18.593 1.00 98.31 211 LYS A N 1
ATOM 1601 C CA . LYS A 1 211 ? 13.512 -4.686 -18.926 1.00 98.31 211 LYS A CA 1
ATOM 1602 C C . LYS A 1 211 ? 13.440 -5.290 -20.332 1.00 98.31 211 LYS A C 1
ATOM 1604 O O . LYS A 1 211 ? 14.445 -5.265 -21.041 1.00 98.31 211 LYS A O 1
ATOM 1609 N N . HIS A 1 212 ? 12.294 -5.850 -20.720 1.00 98.25 212 HIS A N 1
ATOM 1610 C CA . HIS A 1 212 ? 12.096 -6.410 -22.053 1.00 98.25 212 HIS A CA 1
ATOM 1611 C C . HIS A 1 212 ? 12.109 -5.320 -23.131 1.00 98.25 212 HIS A C 1
ATOM 1613 O O . HIS A 1 212 ? 12.822 -5.475 -24.118 1.00 98.25 212 HIS A O 1
ATOM 1619 N N . GLU A 1 213 ? 11.422 -4.198 -22.904 1.00 98.25 213 GLU A N 1
ATOM 1620 C CA . GLU A 1 213 ? 11.437 -3.021 -23.780 1.00 98.25 213 GLU A CA 1
ATOM 1621 C C . GLU A 1 213 ? 12.860 -2.490 -23.975 1.00 98.25 213 GLU A C 1
ATOM 1623 O O . GLU A 1 213 ? 13.317 -2.395 -25.109 1.00 98.25 213 GLU A O 1
ATOM 1628 N N . ILE A 1 214 ? 13.617 -2.251 -22.896 1.00 98.50 214 ILE A N 1
ATOM 1629 C CA . ILE A 1 214 ? 15.021 -1.806 -22.973 1.00 98.50 214 ILE A CA 1
ATOM 1630 C C . ILE A 1 214 ? 15.889 -2.818 -23.735 1.00 98.50 214 ILE A C 1
ATOM 1632 O O . ILE A 1 214 ? 16.765 -2.426 -24.508 1.00 98.50 214 ILE A O 1
ATOM 1636 N N . GLN A 1 215 ? 15.674 -4.121 -23.531 1.00 98.12 215 GLN A N 1
ATOM 1637 C CA . GLN A 1 215 ? 16.422 -5.160 -24.239 1.00 98.12 215 GLN A CA 1
ATOM 1638 C C . GLN A 1 215 ? 16.071 -5.198 -25.736 1.00 98.12 215 GLN A C 1
ATOM 1640 O O . GLN A 1 215 ? 16.973 -5.372 -26.558 1.00 98.12 215 GLN A O 1
ATOM 1645 N N . MET A 1 216 ? 14.797 -5.005 -26.089 1.00 98.25 216 MET A N 1
ATOM 1646 C CA . MET A 1 216 ? 14.324 -4.909 -27.470 1.00 98.25 216 MET A CA 1
ATOM 1647 C C . MET A 1 216 ? 14.872 -3.652 -28.155 1.00 98.25 216 MET A C 1
ATOM 1649 O O . MET A 1 216 ? 15.422 -3.755 -29.247 1.00 98.25 216 MET A O 1
ATOM 1653 N N . ASP A 1 217 ? 14.811 -2.492 -27.499 1.00 98.19 217 ASP A N 1
ATOM 1654 C CA . ASP A 1 217 ? 15.351 -1.223 -28.001 1.00 98.19 217 ASP A CA 1
ATOM 1655 C C . ASP A 1 217 ? 16.868 -1.289 -28.216 1.00 98.19 217 ASP A C 1
ATOM 1657 O O . ASP A 1 217 ? 17.387 -0.789 -29.217 1.00 98.19 217 ASP A O 1
ATOM 1661 N N . LEU A 1 218 ? 17.594 -1.937 -27.298 1.00 98.31 218 LEU A N 1
ATOM 1662 C CA . LEU A 1 218 ? 19.036 -2.135 -27.414 1.00 98.31 218 LEU A CA 1
ATOM 1663 C C . LEU A 1 218 ? 19.382 -3.055 -28.589 1.00 98.31 218 LEU A C 1
ATOM 1665 O O . LEU A 1 218 ? 20.302 -2.737 -29.347 1.00 98.31 218 LEU A O 1
ATOM 1669 N N . ASP A 1 219 ? 18.671 -4.172 -28.765 1.00 97.75 219 ASP A N 1
ATOM 1670 C CA . ASP A 1 219 ? 18.923 -5.072 -29.894 1.00 97.75 219 ASP A CA 1
ATOM 1671 C C . ASP A 1 219 ? 18.490 -4.450 -31.230 1.00 97.75 219 ASP A C 1
ATOM 1673 O O . ASP A 1 219 ? 19.221 -4.556 -32.213 1.00 97.75 219 ASP A O 1
ATOM 1677 N N . ASN A 1 220 ? 17.390 -3.689 -31.250 1.00 98.25 220 ASN A N 1
ATOM 1678 C CA . ASN A 1 220 ? 16.954 -2.923 -32.414 1.00 98.25 220 ASN A CA 1
ATOM 1679 C C . ASN A 1 220 ? 18.006 -1.880 -32.825 1.00 98.25 220 ASN A C 1
ATOM 1681 O O . ASN A 1 220 ? 18.484 -1.924 -33.955 1.00 98.25 220 ASN A O 1
ATOM 1685 N N . ARG A 1 221 ? 18.479 -1.028 -31.902 1.00 98.00 221 ARG A N 1
ATOM 1686 C CA . ARG A 1 221 ? 19.564 -0.056 -32.169 1.00 98.00 221 ARG A CA 1
ATOM 1687 C C . ARG A 1 221 ? 20.865 -0.726 -32.616 1.00 98.00 221 ARG A C 1
ATOM 1689 O O . ARG A 1 221 ? 21.589 -0.202 -33.458 1.00 98.00 221 ARG A O 1
ATOM 1696 N N . LYS A 1 222 ? 21.186 -1.897 -32.062 1.00 98.31 222 LYS A N 1
ATOM 1697 C CA . LYS A 1 222 ? 22.361 -2.695 -32.448 1.00 98.31 222 LYS A CA 1
ATOM 1698 C C . LYS A 1 222 ? 22.202 -3.329 -33.835 1.00 98.31 222 LYS A C 1
ATOM 1700 O O . LYS A 1 222 ? 23.194 -3.467 -34.552 1.00 98.31 222 LYS A O 1
ATOM 1705 N N . SER A 1 223 ? 20.986 -3.719 -34.209 1.00 97.94 223 SER A N 1
ATOM 1706 C CA . SER A 1 223 ? 20.628 -4.208 -35.542 1.00 97.94 223 SER A CA 1
ATOM 1707 C C . SER A 1 223 ? 20.686 -3.075 -36.569 1.00 97.94 223 SER A C 1
ATOM 1709 O O . SER A 1 223 ? 21.367 -3.212 -37.582 1.00 97.94 223 SER A O 1
ATOM 1711 N N . GLU A 1 224 ? 20.082 -1.927 -36.259 1.00 98.06 224 GLU A N 1
ATOM 1712 C CA . GLU A 1 224 ? 20.123 -0.686 -37.040 1.00 98.06 224 GLU A CA 1
ATOM 1713 C C . GLU A 1 224 ? 21.569 -0.259 -37.324 1.00 98.06 224 GLU A C 1
ATOM 1715 O O . GLU A 1 224 ? 21.979 -0.247 -38.482 1.00 98.06 224 GLU A O 1
ATOM 1720 N N . ALA A 1 225 ? 22.401 -0.087 -36.289 1.00 98.25 225 ALA A N 1
ATOM 1721 C CA . ALA A 1 225 ? 23.813 0.271 -36.451 1.00 98.25 225 ALA A CA 1
ATOM 1722 C C . ALA A 1 225 ? 24.618 -0.753 -37.283 1.00 98.25 225 ALA A C 1
ATOM 1724 O O . ALA A 1 225 ? 25.540 -0.386 -38.014 1.00 98.25 225 ALA A O 1
ATOM 1725 N N . ARG A 1 226 ? 24.278 -2.049 -37.207 1.00 98.06 226 ARG A N 1
ATOM 1726 C CA . ARG A 1 226 ? 24.878 -3.090 -38.064 1.00 98.06 226 ARG A CA 1
ATOM 1727 C C . ARG A 1 226 ? 24.400 -3.006 -39.511 1.00 98.06 226 ARG A C 1
ATOM 1729 O O . ARG A 1 226 ? 25.177 -3.314 -40.412 1.00 98.06 226 ARG A O 1
ATOM 1736 N N . ASN A 1 227 ? 23.145 -2.637 -39.741 1.00 98.00 227 ASN A N 1
ATOM 1737 C CA . ASN A 1 227 ? 22.581 -2.480 -41.077 1.00 98.00 227 ASN A CA 1
ATOM 1738 C C . ASN A 1 227 ? 23.102 -1.205 -41.750 1.00 98.00 227 ASN A C 1
ATOM 1740 O O . ASN A 1 227 ? 23.453 -1.263 -42.925 1.00 98.00 227 ASN A O 1
ATOM 1744 N N . ASP A 1 228 ? 23.271 -0.111 -41.006 1.00 98.12 228 ASP A N 1
ATOM 1745 C CA . ASP A 1 228 ? 23.935 1.102 -41.488 1.00 98.12 228 ASP A CA 1
ATOM 1746 C C . ASP A 1 228 ? 25.397 0.842 -41.856 1.00 98.12 228 ASP A C 1
ATOM 1748 O O . ASP A 1 228 ? 25.836 1.233 -42.936 1.00 98.12 228 ASP A O 1
ATOM 1752 N N . LEU A 1 229 ? 26.144 0.106 -41.024 1.00 97.69 229 LEU A 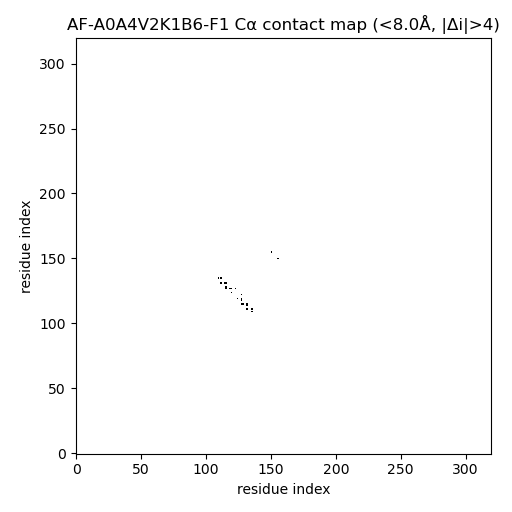N 1
ATOM 1753 C CA . LEU A 1 229 ? 27.527 -0.256 -41.343 1.00 97.69 229 LEU A CA 1
ATOM 1754 C C . LEU A 1 229 ? 27.619 -1.108 -42.621 1.00 97.69 229 LEU A C 1
ATOM 1756 O O . LEU A 1 229 ? 28.444 -0.818 -43.482 1.00 97.69 229 LEU A O 1
ATOM 1760 N N . LYS A 1 230 ? 26.728 -2.095 -42.802 1.00 98.06 230 LYS A N 1
ATOM 1761 C CA . LYS A 1 230 ? 26.618 -2.856 -44.063 1.00 98.06 230 LYS A CA 1
ATOM 1762 C C . LYS A 1 230 ? 26.220 -1.978 -45.250 1.00 98.06 230 LYS A C 1
ATOM 1764 O O . LYS A 1 230 ? 26.684 -2.203 -46.360 1.00 98.06 230 LYS A O 1
ATOM 1769 N N . ARG A 1 231 ? 25.343 -0.993 -45.045 1.00 98.19 231 ARG A N 1
ATOM 1770 C CA . ARG A 1 231 ? 24.910 -0.064 -46.096 1.00 98.19 231 ARG A CA 1
ATOM 1771 C C . ARG A 1 231 ? 26.067 0.814 -46.566 1.00 98.19 231 ARG A C 1
ATOM 1773 O O . ARG A 1 231 ? 26.203 1.018 -47.768 1.00 98.19 231 ARG A O 1
ATOM 1780 N N . VAL A 1 232 ? 26.899 1.294 -45.641 1.00 98.06 232 VAL A N 1
ATOM 1781 C CA . VAL A 1 232 ? 28.136 2.023 -45.959 1.00 98.06 232 VAL A CA 1
ATOM 1782 C C . VAL A 1 232 ? 29.122 1.115 -46.698 1.00 98.06 232 VAL A C 1
ATOM 1784 O O . VAL A 1 232 ? 29.673 1.539 -47.707 1.00 98.06 232 VAL A O 1
ATOM 1787 N N . ASP A 1 233 ? 29.294 -0.134 -46.261 1.00 97.81 233 ASP A N 1
ATOM 1788 C CA . ASP A 1 233 ? 30.168 -1.122 -46.915 1.00 97.81 233 ASP A CA 1
ATOM 1789 C C . ASP A 1 233 ? 29.760 -1.369 -48.384 1.00 97.81 233 ASP A C 1
ATOM 1791 O O . ASP A 1 233 ? 30.568 -1.204 -49.298 1.00 97.81 233 ASP A O 1
ATOM 1795 N N . ILE A 1 234 ? 28.464 -1.604 -48.634 1.00 97.81 234 ILE A N 1
ATOM 1796 C CA . ILE A 1 234 ? 27.895 -1.743 -49.989 1.00 97.81 234 ILE A CA 1
ATOM 1797 C C . ILE A 1 234 ? 28.104 -0.468 -50.824 1.00 97.81 234 ILE A C 1
ATOM 1799 O O . ILE A 1 234 ? 28.433 -0.557 -52.004 1.00 97.81 234 ILE A O 1
ATOM 1803 N N . GLN A 1 235 ? 27.939 0.724 -50.239 1.00 98.12 235 GLN A N 1
ATOM 1804 C CA . GLN A 1 235 ? 28.185 1.990 -50.945 1.00 98.12 235 GLN A CA 1
ATOM 1805 C C . GLN A 1 235 ? 29.664 2.174 -51.312 1.00 98.12 235 GLN A C 1
ATOM 1807 O O . GLN A 1 235 ? 29.968 2.682 -52.392 1.00 98.12 235 GLN A O 1
ATOM 1812 N N . VAL A 1 236 ? 30.588 1.754 -50.443 1.00 97.75 236 VAL A N 1
ATOM 1813 C CA . VAL A 1 236 ? 32.030 1.772 -50.725 1.00 97.75 236 VAL A CA 1
ATOM 1814 C C . VAL A 1 236 ? 32.365 0.798 -51.857 1.00 97.75 236 VAL A C 1
ATOM 1816 O O . VAL A 1 236 ? 33.081 1.184 -52.782 1.00 97.75 236 VAL A O 1
ATOM 1819 N N . GLU A 1 237 ? 31.809 -0.416 -51.845 1.00 97.62 237 GLU A N 1
ATOM 1820 C CA . GLU A 1 237 ? 31.992 -1.396 -52.924 1.00 97.62 237 GLU A CA 1
ATOM 1821 C C . GLU A 1 237 ? 31.384 -0.916 -54.258 1.00 97.62 237 GLU A C 1
ATOM 1823 O O . GLU A 1 237 ? 32.025 -1.024 -55.305 1.00 97.62 237 GLU A O 1
ATOM 1828 N N . GLU A 1 238 ? 30.198 -0.298 -54.237 1.00 97.31 238 GLU A N 1
ATOM 1829 C CA . GLU A 1 238 ? 29.556 0.298 -55.416 1.00 97.31 238 GLU A CA 1
ATOM 1830 C C . GLU A 1 238 ? 30.411 1.426 -56.021 1.00 97.31 238 GLU A C 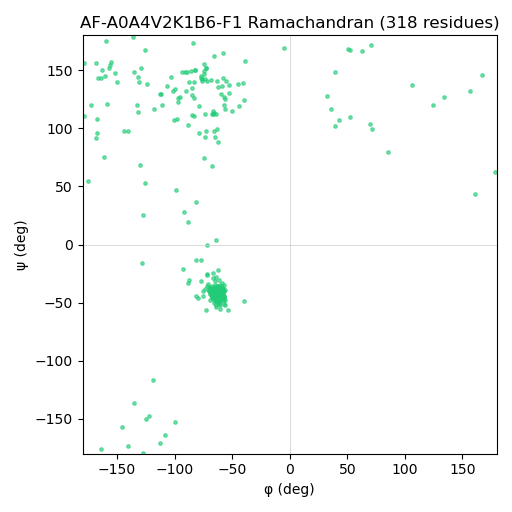1
ATOM 1832 O O . GLU A 1 238 ? 30.613 1.475 -57.239 1.00 97.31 238 GLU A O 1
ATOM 1837 N N . VAL A 1 239 ? 30.953 2.319 -55.185 1.00 97.69 239 VAL A N 1
ATOM 1838 C CA . VAL A 1 239 ? 31.848 3.403 -55.621 1.00 97.69 239 VAL A CA 1
ATOM 1839 C C . VAL A 1 239 ? 33.169 2.850 -56.163 1.00 97.69 239 VAL A C 1
ATOM 1841 O O . VAL A 1 239 ? 33.633 3.322 -57.202 1.00 97.69 239 VAL A O 1
ATOM 1844 N N . LEU A 1 240 ? 33.749 1.830 -55.524 1.00 96.75 240 LEU A N 1
ATOM 1845 C CA . LEU A 1 240 ? 34.968 1.159 -55.988 1.00 96.75 240 LEU A CA 1
ATOM 1846 C C . LEU A 1 240 ? 34.745 0.491 -57.351 1.00 96.75 240 LEU A C 1
ATOM 1848 O O . LEU A 1 240 ? 35.533 0.700 -58.273 1.00 96.75 240 LEU A O 1
ATOM 1852 N N . SER A 1 241 ? 33.649 -0.254 -57.503 1.00 96.94 241 SER A N 1
ATOM 1853 C CA . SER A 1 241 ? 33.265 -0.911 -58.756 1.00 96.94 241 SER A CA 1
ATOM 1854 C C . SER A 1 241 ? 33.070 0.106 -59.887 1.00 96.94 241 SER A C 1
ATOM 1856 O O . SER A 1 241 ? 33.662 -0.028 -60.960 1.00 96.94 241 SER A O 1
ATOM 1858 N N . ARG A 1 242 ? 32.344 1.203 -59.624 1.00 97.25 242 ARG A N 1
ATOM 1859 C CA . ARG A 1 242 ? 32.193 2.317 -60.576 1.00 97.25 242 ARG A CA 1
ATOM 1860 C C . ARG A 1 242 ? 33.529 2.958 -60.948 1.00 97.25 242 ARG A C 1
ATOM 1862 O O . ARG A 1 242 ? 33.753 3.216 -62.126 1.00 97.25 242 ARG A O 1
ATOM 1869 N N . ALA A 1 243 ? 34.419 3.192 -59.984 1.00 96.19 243 ALA A N 1
ATOM 1870 C CA . ALA A 1 243 ? 35.748 3.742 -60.249 1.00 96.19 243 ALA A CA 1
ATOM 1871 C C . ALA A 1 243 ? 36.607 2.794 -61.107 1.00 96.19 243 ALA A C 1
ATOM 1873 O O . ALA A 1 243 ? 37.309 3.242 -62.011 1.00 96.19 243 ALA A O 1
ATOM 1874 N N . LEU A 1 244 ? 36.524 1.479 -60.883 1.00 96.44 244 LEU A N 1
ATOM 1875 C CA . LEU A 1 244 ? 37.243 0.486 -61.683 1.00 96.44 244 LEU A CA 1
ATOM 1876 C C . LEU A 1 244 ? 36.738 0.435 -63.136 1.00 96.44 244 LEU A C 1
ATOM 1878 O O . LEU A 1 244 ? 37.542 0.329 -64.068 1.00 96.44 244 LEU A O 1
ATOM 1882 N N . ILE A 1 245 ? 35.422 0.563 -63.338 1.00 96.44 245 ILE A N 1
ATOM 1883 C CA . ILE A 1 245 ? 34.810 0.653 -64.671 1.00 96.44 245 ILE A CA 1
ATOM 1884 C C . ILE A 1 245 ? 35.249 1.943 -65.374 1.00 96.44 245 ILE A C 1
ATOM 1886 O O . ILE A 1 245 ? 35.772 1.865 -66.483 1.00 96.44 245 ILE A O 1
ATOM 1890 N N . THR A 1 246 ? 35.149 3.114 -64.731 1.00 96.25 246 THR A N 1
ATOM 1891 C CA . THR A 1 246 ? 35.542 4.384 -65.373 1.00 96.25 246 THR A CA 1
ATOM 1892 C C . THR A 1 246 ? 37.039 4.458 -65.675 1.00 96.25 246 THR A C 1
ATOM 1894 O O . THR A 1 246 ? 37.415 4.969 -66.726 1.00 96.25 246 THR A O 1
ATOM 1897 N N . ILE A 1 247 ? 37.911 3.883 -64.837 1.00 95.56 247 ILE A N 1
ATOM 1898 C CA . ILE A 1 247 ? 39.344 3.725 -65.148 1.00 95.56 247 ILE A CA 1
ATOM 1899 C C . ILE A 1 247 ? 39.547 2.841 -66.392 1.00 95.56 247 ILE A C 1
ATOM 1901 O O . ILE A 1 247 ? 40.410 3.134 -67.224 1.00 95.56 247 ILE A O 1
ATOM 1905 N N . SER A 1 248 ? 38.748 1.784 -66.552 1.00 94.19 248 SER A N 1
ATOM 1906 C CA . SER A 1 248 ? 38.815 0.877 -67.708 1.00 94.19 248 SER A CA 1
ATOM 1907 C C . SER A 1 248 ? 38.313 1.540 -68.999 1.00 94.19 248 SER A C 1
ATOM 1909 O O . SER A 1 248 ? 38.936 1.392 -70.055 1.00 94.19 248 SER A O 1
ATOM 1911 N N . GLU A 1 249 ? 37.247 2.338 -68.916 1.00 94.06 249 GLU A N 1
ATOM 1912 C CA . GLU A 1 249 ? 36.754 3.174 -70.017 1.00 94.06 249 GLU A CA 1
ATOM 1913 C C . GLU A 1 249 ? 37.779 4.247 -70.406 1.00 94.06 249 GLU A C 1
ATOM 1915 O O . GLU A 1 249 ? 38.135 4.353 -71.577 1.00 94.06 249 GLU A O 1
ATOM 1920 N N . LEU A 1 250 ? 38.330 4.984 -69.433 1.00 93.62 250 LEU A N 1
ATOM 1921 C CA . LEU A 1 250 ? 39.374 5.993 -69.653 1.00 93.62 250 LEU A CA 1
ATOM 1922 C C . LEU A 1 250 ? 40.618 5.389 -70.312 1.00 93.62 250 LEU A C 1
ATOM 1924 O O . LEU A 1 250 ? 41.172 5.975 -71.241 1.00 93.62 250 LEU A O 1
ATOM 1928 N N . LYS A 1 251 ? 41.049 4.199 -69.877 1.00 93.56 251 LYS A N 1
ATOM 1929 C CA . LYS A 1 251 ? 42.159 3.478 -70.510 1.00 93.56 251 LYS A CA 1
ATOM 1930 C C . LYS A 1 251 ? 41.837 3.127 -71.966 1.00 93.56 251 LYS A C 1
ATOM 1932 O O . LYS A 1 251 ? 42.677 3.354 -72.834 1.00 93.56 251 LYS A O 1
ATOM 1937 N N . THR A 1 252 ? 40.625 2.642 -72.237 1.00 93.19 252 THR A N 1
ATOM 1938 C CA . THR A 1 252 ? 40.159 2.331 -73.598 1.00 93.19 252 THR A CA 1
ATOM 1939 C C . THR A 1 252 ? 40.121 3.585 -74.479 1.00 93.19 252 THR A C 1
ATOM 1941 O O . THR A 1 252 ? 40.660 3.557 -75.579 1.00 93.19 252 THR A O 1
ATOM 1944 N N . GLN A 1 253 ? 39.603 4.713 -73.978 1.00 91.94 253 GLN A N 1
ATOM 1945 C CA . GLN A 1 253 ? 39.611 6.004 -74.685 1.00 91.94 253 GLN A CA 1
ATOM 1946 C C . GLN A 1 253 ? 41.038 6.514 -74.955 1.00 91.94 253 GLN A C 1
ATOM 1948 O O . GLN A 1 253 ? 41.323 7.064 -76.020 1.00 91.94 253 GLN A O 1
ATOM 1953 N N . VAL A 1 254 ? 41.975 6.312 -74.020 1.00 89.50 254 VAL A N 1
ATOM 1954 C CA . VAL A 1 254 ? 43.395 6.631 -74.234 1.00 89.50 254 VAL A CA 1
ATOM 1955 C C . VAL A 1 254 ? 43.998 5.742 -75.323 1.00 89.50 254 VAL A C 1
ATOM 1957 O O . VAL A 1 254 ? 44.711 6.255 -76.184 1.00 89.50 254 VAL A O 1
ATOM 1960 N N . GLU A 1 255 ? 43.712 4.441 -75.334 1.00 91.12 255 GLU A N 1
ATOM 1961 C CA . GLU A 1 255 ? 44.165 3.532 -76.393 1.00 91.12 255 GLU A CA 1
ATOM 1962 C C . GLU A 1 255 ? 43.554 3.899 -77.754 1.00 91.12 255 GLU A C 1
ATOM 1964 O O . GLU A 1 255 ? 44.299 4.051 -78.721 1.00 91.12 255 GLU A O 1
ATOM 1969 N N . GLU A 1 256 ? 42.248 4.158 -77.829 1.00 89.56 256 GLU A N 1
ATOM 1970 C CA . GLU A 1 256 ? 41.562 4.646 -79.032 1.00 89.56 256 GLU A CA 1
ATOM 1971 C C . GLU A 1 256 ? 42.183 5.952 -79.549 1.00 89.56 256 GLU A C 1
ATOM 1973 O O . GLU A 1 256 ? 42.554 6.042 -80.719 1.00 89.56 256 GLU A O 1
ATOM 1978 N N . SER A 1 257 ? 42.413 6.938 -78.674 1.00 88.62 257 SER A N 1
ATOM 1979 C CA . SER A 1 257 ? 43.051 8.199 -79.068 1.00 88.62 257 SER A CA 1
ATOM 1980 C C . SER A 1 257 ? 44.466 7.993 -79.627 1.00 88.62 257 SER A C 1
ATOM 1982 O O . SER A 1 257 ? 44.847 8.655 -80.595 1.00 88.62 257 SER A O 1
ATOM 1984 N N . ARG A 1 258 ? 45.240 7.038 -79.086 1.00 91.62 258 ARG A N 1
ATOM 1985 C CA . ARG A 1 258 ? 46.554 6.653 -79.632 1.00 91.62 258 ARG A CA 1
ATOM 1986 C C . ARG A 1 258 ? 46.410 5.993 -81.002 1.00 91.62 258 ARG A C 1
ATOM 1988 O O . ARG A 1 258 ? 47.176 6.333 -81.903 1.00 91.62 258 ARG A O 1
ATOM 1995 N N . TRP A 1 259 ? 45.428 5.108 -81.182 1.00 93.94 259 TRP A N 1
ATOM 1996 C CA . TRP A 1 259 ? 45.145 4.467 -82.468 1.00 93.94 259 TRP A CA 1
ATOM 1997 C C . TRP A 1 259 ? 44.722 5.473 -83.541 1.00 93.94 259 TRP A C 1
ATOM 1999 O O . TRP A 1 259 ? 45.250 5.409 -84.647 1.00 93.94 259 TRP A O 1
ATOM 2009 N N . GLU A 1 260 ? 43.855 6.440 -83.235 1.00 90.31 260 GLU A N 1
ATOM 2010 C CA . GLU A 1 260 ? 43.450 7.474 -84.198 1.00 90.31 260 GLU A CA 1
ATOM 2011 C C . GLU A 1 260 ? 44.608 8.399 -84.587 1.00 90.31 260 GLU A C 1
ATOM 2013 O O . GLU A 1 260 ? 44.812 8.683 -85.771 1.00 90.31 260 GLU A O 1
ATOM 2018 N N . LYS A 1 261 ? 45.445 8.815 -83.625 1.00 89.06 261 LYS A N 1
ATOM 2019 C CA . LYS A 1 261 ? 46.662 9.585 -83.939 1.00 89.06 261 LYS A CA 1
ATOM 2020 C C . LYS A 1 261 ? 47.655 8.770 -84.773 1.00 89.06 261 LYS A C 1
ATOM 2022 O O . LYS A 1 261 ? 48.257 9.325 -85.693 1.00 89.06 261 LYS A O 1
ATOM 2027 N N . LEU A 1 262 ? 47.792 7.467 -84.512 1.00 92.69 262 LEU A N 1
ATOM 2028 C CA . LEU A 1 262 ? 48.648 6.576 -85.298 1.00 92.69 262 LEU A CA 1
ATOM 2029 C C . LEU A 1 262 ? 48.115 6.382 -86.727 1.00 92.69 262 LEU A C 1
ATOM 2031 O O . LEU A 1 262 ? 48.885 6.522 -87.674 1.00 92.69 262 LEU A O 1
ATOM 2035 N N . LYS A 1 263 ? 46.809 6.136 -86.904 1.00 92.56 263 LYS A N 1
ATOM 2036 C CA . LYS A 1 263 ? 46.153 6.045 -88.223 1.00 92.56 263 LYS A CA 1
ATOM 2037 C C . LYS A 1 263 ? 46.368 7.323 -89.036 1.00 92.56 263 LYS A C 1
ATOM 2039 O O . LYS A 1 263 ? 46.774 7.244 -90.193 1.00 92.56 263 LYS A O 1
ATOM 2044 N N . ALA A 1 264 ? 46.164 8.492 -88.424 1.00 91.75 264 ALA A N 1
ATOM 2045 C CA . ALA A 1 264 ? 46.386 9.783 -89.073 1.00 91.75 264 ALA A CA 1
ATOM 2046 C C . ALA A 1 264 ? 47.857 9.989 -89.486 1.00 91.75 264 ALA A C 1
ATOM 2048 O O . ALA A 1 264 ? 48.123 10.431 -90.604 1.00 91.75 264 ALA A O 1
ATOM 2049 N N . ALA A 1 265 ? 48.815 9.621 -88.627 1.00 92.12 265 ALA A N 1
ATOM 2050 C CA . ALA A 1 265 ? 50.243 9.703 -88.939 1.00 92.12 265 ALA A CA 1
ATOM 2051 C C . ALA A 1 265 ? 50.653 8.752 -90.082 1.00 92.12 265 ALA A C 1
ATOM 2053 O O . ALA A 1 265 ? 51.358 9.165 -91.002 1.00 92.12 265 ALA A O 1
ATOM 2054 N N . VAL A 1 266 ? 50.170 7.505 -90.071 1.00 93.75 266 VAL A N 1
ATOM 2055 C CA . VAL A 1 266 ? 50.404 6.528 -91.151 1.00 93.75 266 VAL A CA 1
ATOM 2056 C C . VAL A 1 266 ? 49.785 7.008 -92.468 1.00 93.75 266 VAL A C 1
ATOM 2058 O O . VAL A 1 266 ? 50.437 6.935 -93.508 1.00 93.75 266 VAL A O 1
ATOM 2061 N N . GLY A 1 267 ? 48.573 7.572 -92.431 1.00 93.31 267 GLY A N 1
ATOM 2062 C CA . GLY A 1 267 ? 47.932 8.186 -93.596 1.00 93.31 267 GLY A CA 1
ATOM 2063 C C . GLY A 1 267 ? 48.741 9.353 -94.172 1.00 93.31 267 GLY A C 1
ATOM 2064 O O . GLY A 1 267 ? 48.954 9.413 -95.382 1.00 93.31 267 GLY A O 1
ATOM 2065 N N . ALA A 1 268 ? 49.270 10.236 -93.319 1.00 91.88 268 ALA A N 1
ATOM 2066 C CA . ALA A 1 268 ? 50.143 11.330 -93.747 1.00 91.88 268 ALA A CA 1
ATOM 2067 C C . ALA A 1 268 ? 51.449 10.823 -94.396 1.00 91.88 268 ALA A C 1
ATOM 2069 O O . ALA A 1 268 ? 51.856 11.347 -95.434 1.00 91.88 268 ALA A O 1
ATOM 2070 N N . LEU A 1 269 ? 52.071 9.771 -93.846 1.00 92.06 269 LEU A N 1
ATOM 2071 C CA . LEU A 1 269 ? 53.245 9.112 -94.443 1.00 92.06 269 LEU A CA 1
ATOM 2072 C C . LEU A 1 269 ? 52.932 8.463 -95.799 1.00 92.06 269 LEU A C 1
ATOM 2074 O O . LEU A 1 269 ? 53.750 8.543 -96.718 1.00 92.06 269 LEU A O 1
ATOM 2078 N N . ALA A 1 270 ? 51.758 7.845 -95.947 1.00 92.00 270 ALA A N 1
ATOM 2079 C CA . ALA A 1 270 ? 51.317 7.264 -97.213 1.00 92.00 270 ALA A CA 1
ATOM 2080 C C . ALA A 1 270 ? 51.102 8.347 -98.284 1.00 92.00 270 ALA A C 1
ATOM 2082 O O . ALA A 1 270 ? 51.613 8.209 -99.395 1.00 92.00 270 ALA A O 1
ATOM 2083 N N . VAL A 1 271 ? 50.435 9.458 -97.942 1.00 93.56 271 VAL A N 1
ATOM 2084 C CA . VAL A 1 271 ? 50.258 10.610 -98.847 1.00 93.56 271 VAL A CA 1
ATOM 2085 C C . VAL A 1 271 ? 51.606 11.219 -99.234 1.00 93.56 271 VAL A C 1
ATOM 2087 O O . VAL A 1 271 ? 51.849 11.434 -100.419 1.00 93.56 271 VAL A O 1
ATOM 2090 N N . LEU A 1 272 ? 52.513 11.435 -98.274 1.00 92.50 272 LEU A N 1
ATOM 2091 C CA . LEU A 1 272 ? 53.867 11.930 -98.543 1.00 92.50 272 LEU A CA 1
ATOM 2092 C C . LEU A 1 272 ? 54.622 11.009 -99.514 1.00 92.50 272 LEU A C 1
ATOM 2094 O O . LEU A 1 272 ? 55.228 11.486 -100.470 1.00 92.50 272 LEU A O 1
ATOM 2098 N N . SER A 1 273 ? 54.537 9.693 -99.307 1.00 91.06 273 SER A N 1
ATOM 2099 C CA . SER A 1 273 ? 55.158 8.697 -100.189 1.00 91.06 273 SER A CA 1
ATOM 2100 C C . SER A 1 273 ? 54.578 8.750 -101.606 1.00 91.06 273 SER A C 1
ATOM 2102 O O . SER A 1 273 ? 55.327 8.730 -102.580 1.00 91.06 273 SER A O 1
ATOM 2104 N N . PHE A 1 274 ? 53.255 8.891 -101.735 1.00 92.50 274 PHE A N 1
ATOM 2105 C CA . PHE A 1 274 ? 52.575 9.006 -103.029 1.00 92.50 274 PHE A CA 1
ATOM 2106 C C . PHE A 1 274 ? 52.952 10.301 -103.769 1.00 92.50 274 PHE A C 1
ATOM 2108 O O . PHE A 1 274 ? 53.202 10.276 -104.972 1.00 92.50 274 PHE A O 1
ATOM 2115 N N . VAL A 1 275 ? 53.068 11.423 -103.047 1.00 91.62 275 VAL A N 1
ATOM 2116 C CA . VAL A 1 275 ? 53.543 12.707 -103.592 1.00 91.62 275 VAL A CA 1
ATOM 2117 C C . VAL A 1 275 ? 54.994 12.608 -104.067 1.00 91.62 275 VAL A C 1
ATOM 2119 O O . VAL A 1 275 ? 55.310 13.136 -105.130 1.00 91.62 275 VAL A O 1
ATOM 2122 N N . ILE A 1 276 ? 55.870 11.908 -103.337 1.00 90.00 276 ILE A N 1
ATOM 2123 C CA . ILE A 1 276 ? 57.257 11.668 -103.769 1.00 90.00 276 ILE A CA 1
ATOM 2124 C C . ILE A 1 276 ? 57.284 10.853 -105.069 1.00 90.00 276 ILE A C 1
ATOM 2126 O O . ILE A 1 276 ? 57.984 11.246 -105.999 1.00 90.00 276 ILE A O 1
ATOM 2130 N N . ILE A 1 277 ? 56.500 9.773 -105.166 1.00 89.06 277 ILE A N 1
ATOM 2131 C CA . ILE A 1 277 ? 56.424 8.933 -106.374 1.00 89.06 277 ILE A CA 1
ATOM 2132 C C . ILE A 1 277 ? 55.917 9.748 -107.574 1.00 89.06 277 ILE A C 1
ATOM 2134 O O . ILE A 1 277 ? 56.599 9.803 -108.594 1.00 89.06 277 ILE A O 1
ATOM 2138 N N . ILE A 1 278 ? 54.789 10.456 -107.435 1.00 86.88 278 ILE A N 1
ATOM 2139 C CA . ILE A 1 278 ? 54.239 11.313 -108.502 1.00 86.88 278 ILE A CA 1
ATOM 2140 C C . ILE A 1 278 ? 55.232 12.411 -108.901 1.00 86.88 278 ILE A C 1
ATOM 2142 O O . ILE A 1 278 ? 55.401 12.682 -110.086 1.00 86.88 278 ILE A O 1
ATOM 2146 N N . SER A 1 279 ? 55.906 13.039 -107.933 1.00 82.69 279 SER A N 1
ATOM 2147 C CA . SER A 1 279 ? 56.918 14.063 -108.205 1.00 82.69 279 SER A CA 1
ATOM 2148 C C . SER A 1 279 ? 58.067 13.489 -109.036 1.00 82.69 279 SER A C 1
ATOM 2150 O O . SER A 1 279 ? 58.400 14.047 -110.079 1.00 82.69 279 SER A O 1
ATOM 2152 N N . VAL A 1 280 ? 58.615 12.330 -108.647 1.00 85.94 280 VAL A N 1
ATOM 2153 C CA . VAL A 1 280 ? 59.646 11.625 -109.426 1.00 85.94 280 VAL A CA 1
ATOM 2154 C C . VAL A 1 280 ? 59.145 11.299 -110.833 1.00 85.94 280 VAL A C 1
ATOM 2156 O O . VAL A 1 280 ? 59.868 11.541 -111.793 1.00 85.94 280 VAL A O 1
ATOM 2159 N N . GLU A 1 281 ? 57.915 10.816 -110.988 1.00 73.19 281 GLU A N 1
ATOM 2160 C CA . GLU A 1 281 ? 57.370 10.429 -112.292 1.00 73.19 281 GLU A CA 1
ATOM 2161 C C . GLU A 1 281 ? 57.125 11.642 -113.213 1.00 73.19 281 GLU A C 1
ATOM 2163 O O . GLU A 1 281 ? 57.460 11.593 -114.396 1.00 73.19 281 GLU A O 1
ATOM 2168 N N . ILE A 1 282 ? 56.681 12.781 -112.668 1.00 73.12 282 ILE A N 1
ATOM 2169 C CA . ILE A 1 282 ? 56.586 14.062 -113.395 1.00 73.12 282 ILE A CA 1
ATOM 2170 C C . ILE A 1 282 ? 57.979 14.606 -113.762 1.00 73.12 282 ILE A C 1
ATOM 2172 O O . ILE A 1 282 ? 58.165 15.114 -114.868 1.00 73.12 282 ILE A O 1
ATOM 2176 N N . TYR A 1 283 ? 58.977 14.480 -112.880 1.00 68.38 283 TYR A N 1
ATOM 2177 C CA . TYR A 1 283 ? 60.359 14.887 -113.172 1.00 68.38 283 TYR A CA 1
ATOM 2178 C C . TYR A 1 283 ? 61.075 13.952 -114.165 1.00 68.38 283 TYR A C 1
ATOM 2180 O O . TYR A 1 283 ? 61.987 14.397 -114.863 1.00 68.38 283 TYR A O 1
ATOM 2188 N N . VAL A 1 284 ? 60.673 12.680 -114.258 1.00 64.94 284 VAL A N 1
ATOM 2189 C CA . VAL A 1 284 ? 61.232 11.687 -115.194 1.00 64.94 284 VAL A CA 1
ATOM 2190 C C . VAL A 1 284 ? 60.527 11.719 -116.558 1.00 64.94 284 VAL A C 1
ATOM 2192 O O . VAL A 1 284 ? 61.182 11.503 -117.578 1.00 64.94 284 VAL A O 1
ATOM 2195 N N . VAL A 1 285 ? 59.236 12.068 -116.618 1.00 52.50 2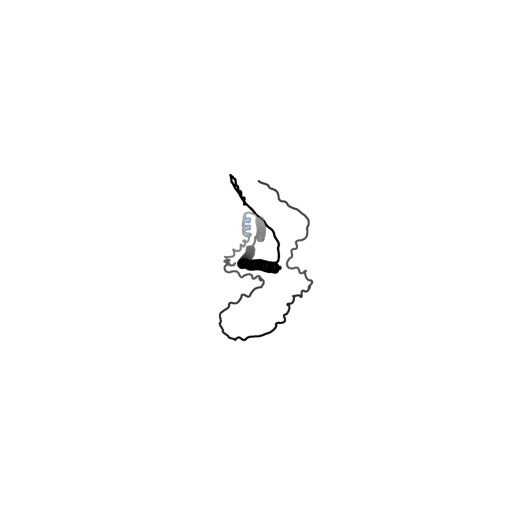85 VAL A N 1
ATOM 2196 C CA . VAL A 1 285 ? 58.461 12.230 -117.869 1.00 52.50 285 VAL A CA 1
ATOM 2197 C C . VAL A 1 285 ? 58.352 13.712 -118.276 1.00 52.50 285 VAL A C 1
ATOM 2199 O O . VAL A 1 285 ? 57.308 14.216 -118.683 1.00 52.50 285 VAL A O 1
ATOM 2202 N N . GLY A 1 286 ? 59.48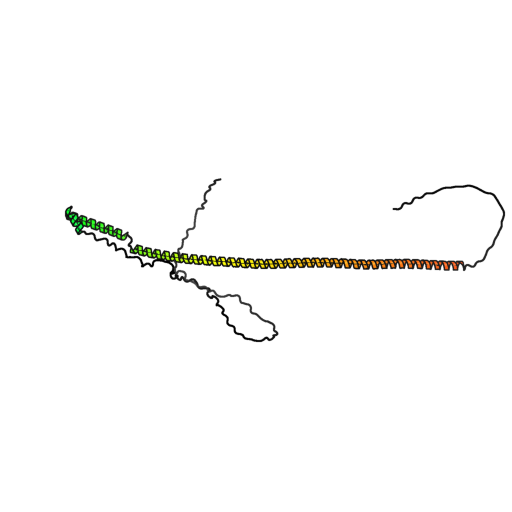7 14.414 -118.232 1.00 39.72 286 GLY A N 1
ATOM 2203 C CA . GLY A 1 286 ? 59.718 15.656 -118.972 1.00 39.72 286 GLY A CA 1
ATOM 2204 C C . GLY A 1 286 ? 60.751 15.409 -120.082 1.00 39.72 286 GLY A C 1
ATOM 2205 O O . GLY A 1 286 ? 61.876 15.014 -119.765 1.00 39.72 286 GLY A O 1
ATOM 2206 N N . PRO A 1 287 ? 60.442 15.606 -121.380 1.00 45.03 287 PRO A N 1
ATOM 2207 C CA . PRO A 1 287 ? 61.374 15.266 -122.452 1.00 45.03 287 PRO A CA 1
ATOM 2208 C C . PRO A 1 287 ? 62.614 16.173 -122.437 1.00 45.03 287 PRO A C 1
ATOM 2210 O O . PRO A 1 287 ? 62.555 17.364 -122.741 1.00 45.03 287 PRO A O 1
ATOM 2213 N N . SER A 1 288 ? 63.769 15.587 -122.127 1.00 48.06 288 SER A N 1
ATOM 2214 C CA . SER A 1 288 ? 65.062 16.273 -122.171 1.00 48.06 288 SER A CA 1
ATOM 2215 C C . SER A 1 288 ? 65.604 16.383 -123.601 1.00 48.06 288 SER A C 1
ATOM 2217 O O . SER A 1 288 ? 65.863 15.355 -124.231 1.00 48.06 288 SER A O 1
ATOM 2219 N N . ARG A 1 289 ? 65.805 17.625 -124.085 1.00 43.12 289 ARG A N 1
ATOM 2220 C CA . ARG A 1 289 ? 66.826 18.120 -125.055 1.00 43.12 289 ARG A CA 1
ATOM 2221 C C . ARG A 1 289 ? 66.447 19.545 -125.530 1.00 43.12 289 ARG A C 1
ATOM 2223 O O . ARG A 1 289 ? 65.273 19.809 -125.729 1.00 43.12 289 ARG A O 1
ATOM 2230 N N . ALA A 1 290 ? 67.355 20.487 -125.815 1.00 43.53 290 ALA A N 1
ATOM 2231 C CA . ALA A 1 290 ? 68.786 20.593 -125.505 1.00 43.53 290 ALA A CA 1
ATOM 2232 C C . ALA A 1 290 ? 69.327 22.026 -125.758 1.00 43.53 290 ALA A C 1
ATOM 2234 O O . ALA A 1 290 ? 68.971 22.631 -126.758 1.00 43.53 290 ALA A O 1
ATOM 2235 N N . ALA A 1 291 ? 70.251 22.472 -124.889 1.00 46.78 291 ALA A N 1
ATOM 2236 C CA . ALA A 1 291 ? 71.516 23.212 -125.129 1.00 46.78 291 ALA A CA 1
ATOM 2237 C C . ALA A 1 291 ? 71.643 24.344 -126.192 1.00 46.78 291 ALA A C 1
ATOM 2239 O O . ALA A 1 291 ? 71.201 24.176 -127.321 1.00 46.78 291 ALA A O 1
ATOM 2240 N N . LYS A 1 292 ? 72.516 25.356 -125.928 1.00 45.22 292 LYS A N 1
ATOM 2241 C CA . LYS A 1 292 ? 73.913 25.410 -126.476 1.00 45.22 292 LYS A CA 1
ATOM 2242 C C . LYS A 1 292 ? 74.797 26.627 -126.043 1.00 45.22 292 LYS A C 1
ATOM 2244 O O . LYS A 1 292 ? 74.678 27.684 -126.640 1.00 45.22 292 LYS A O 1
ATOM 2249 N N . ARG A 1 293 ? 75.836 26.361 -125.214 1.00 46.69 293 ARG A N 1
ATOM 2250 C CA . ARG A 1 293 ? 77.232 26.938 -125.211 1.00 46.69 293 ARG A CA 1
ATOM 2251 C C . ARG A 1 293 ? 77.400 28.474 -124.955 1.00 46.69 293 ARG A C 1
ATOM 2253 O O . ARG A 1 293 ? 76.419 29.191 -124.965 1.00 46.69 293 ARG A O 1
ATOM 2260 N N . ARG A 1 294 ? 78.594 29.046 -124.674 1.00 40.69 294 ARG A N 1
ATOM 2261 C CA . ARG A 1 294 ? 80.004 28.617 -124.894 1.00 40.69 294 ARG A CA 1
ATOM 2262 C C . ARG A 1 294 ? 81.026 29.285 -123.922 1.00 40.69 294 ARG A C 1
ATOM 2264 O O . ARG A 1 294 ? 80.751 30.377 -123.461 1.00 40.69 294 ARG A O 1
ATOM 2271 N N . ALA A 1 295 ? 82.154 28.581 -123.702 1.00 44.75 295 ALA A N 1
ATOM 2272 C CA . ALA A 1 295 ? 83.552 28.898 -123.279 1.00 44.75 295 ALA A CA 1
ATOM 2273 C C . ALA A 1 295 ? 84.043 30.374 -123.071 1.00 44.75 295 ALA A C 1
ATOM 2275 O O . ALA A 1 295 ? 83.368 31.301 -123.489 1.00 44.75 295 ALA A O 1
ATOM 2276 N N . GLU A 1 296 ? 85.224 30.687 -122.493 1.00 37.16 296 GLU A N 1
ATOM 2277 C CA . GLU A 1 296 ? 86.497 29.929 -122.344 1.00 37.16 296 GLU A CA 1
ATOM 2278 C C . GLU A 1 296 ? 87.408 30.468 -121.185 1.00 37.16 296 GLU A C 1
ATOM 2280 O O . GLU A 1 296 ? 87.078 31.464 -120.549 1.00 37.16 296 GLU A O 1
ATOM 2285 N N . GLN A 1 297 ? 88.530 29.788 -120.895 1.00 36.81 297 GLN A N 1
ATOM 2286 C CA . GLN A 1 297 ? 89.524 29.980 -119.790 1.00 36.81 297 GLN A CA 1
ATOM 2287 C C . GLN A 1 297 ? 90.869 30.566 -120.351 1.00 36.81 297 GLN A C 1
ATOM 2289 O O . GLN A 1 297 ? 90.859 30.879 -121.542 1.00 36.81 297 GLN A O 1
ATOM 2294 N N . PRO A 1 298 ? 92.076 30.575 -119.698 1.00 65.75 298 PRO A N 1
ATOM 2295 C CA . PRO A 1 298 ? 92.590 30.705 -118.296 1.00 65.75 298 PRO A CA 1
ATOM 2296 C C . PRO A 1 298 ? 93.823 31.711 -118.254 1.00 65.75 298 PRO A C 1
ATOM 2298 O O . PRO A 1 298 ? 93.763 32.651 -119.044 1.00 65.75 298 PRO A O 1
ATOM 2301 N N . PRO A 1 299 ? 95.010 31.546 -117.573 1.00 61.25 299 PRO A N 1
ATOM 2302 C CA . PRO A 1 299 ? 95.478 31.101 -116.221 1.00 61.25 299 PRO A CA 1
ATOM 2303 C C . PRO A 1 299 ? 96.340 32.221 -115.471 1.00 61.25 299 PRO A C 1
ATOM 2305 O O . PRO A 1 299 ? 96.063 33.388 -115.717 1.00 61.25 299 PRO A O 1
ATOM 2308 N N . PRO A 1 300 ? 97.383 31.977 -114.611 1.00 63.59 300 PRO A N 1
ATOM 2309 C CA . PRO A 1 300 ? 97.345 31.694 -113.152 1.00 63.59 300 PRO A CA 1
ATOM 2310 C C . PRO A 1 300 ? 98.238 32.649 -112.242 1.00 63.59 300 PRO A C 1
ATOM 2312 O O . PRO A 1 300 ? 98.347 33.819 -112.585 1.00 63.59 300 PRO A O 1
ATOM 2315 N N . PRO A 1 301 ? 98.795 32.238 -111.059 1.00 70.44 301 PRO A N 1
ATOM 2316 C CA . PRO A 1 301 ? 98.661 32.826 -109.690 1.00 70.44 301 PRO A CA 1
ATOM 2317 C C . PRO A 1 301 ? 99.890 33.728 -109.275 1.00 70.44 301 PRO A C 1
ATOM 2319 O O . PRO A 1 301 ? 100.525 34.196 -110.219 1.00 70.44 301 PRO A O 1
ATOM 2322 N N . PRO A 1 302 ? 100.341 33.982 -107.993 1.00 61.53 302 PRO A N 1
ATOM 2323 C CA . PRO A 1 302 ? 99.971 33.491 -106.630 1.00 61.53 302 PRO A CA 1
ATOM 2324 C C . PRO A 1 302 ? 100.079 34.516 -105.431 1.00 61.53 302 PRO A C 1
ATOM 2326 O O . PRO A 1 302 ? 100.123 35.722 -105.636 1.00 61.53 302 PRO A O 1
ATOM 2329 N N . VAL A 1 303 ? 100.222 33.986 -104.190 1.00 43.53 303 VAL A N 1
ATOM 2330 C CA . VAL A 1 303 ? 100.742 34.556 -102.899 1.00 43.53 303 VAL A CA 1
ATOM 2331 C C . VAL A 1 303 ? 99.718 34.898 -101.773 1.00 43.53 303 VAL A C 1
ATOM 2333 O O . VAL A 1 303 ? 98.627 35.397 -102.011 1.00 43.53 303 VAL A O 1
ATOM 2336 N N . LEU A 1 304 ? 100.107 34.539 -100.533 1.00 48.41 304 LEU A N 1
ATOM 2337 C CA . LEU A 1 304 ? 99.430 34.519 -99.205 1.00 48.41 304 LEU A CA 1
ATOM 2338 C C . LEU A 1 304 ? 100.067 35.564 -98.230 1.00 48.41 304 LEU A C 1
ATOM 2340 O O . LEU A 1 304 ? 101.027 36.203 -98.662 1.00 48.41 304 LEU A O 1
ATOM 2344 N N . PRO A 1 305 ? 99.763 35.642 -96.898 1.00 67.19 305 PRO A N 1
ATOM 2345 C CA . PRO A 1 305 ? 98.582 35.282 -96.067 1.00 67.19 305 PRO A CA 1
ATOM 2346 C C . PRO A 1 305 ? 98.022 36.589 -95.382 1.00 67.19 305 PRO A C 1
ATOM 2348 O O . PRO A 1 305 ? 97.711 37.477 -96.171 1.00 67.19 305 PRO A O 1
ATOM 2351 N N . PRO A 1 306 ? 97.961 36.878 -94.041 1.00 58.81 306 PRO A N 1
ATOM 2352 C CA . PRO A 1 306 ? 97.726 36.097 -92.794 1.00 58.81 306 PRO A CA 1
ATOM 2353 C C . PRO A 1 306 ? 96.757 36.711 -91.711 1.00 58.81 306 PRO A C 1
ATOM 2355 O O . PRO A 1 306 ? 96.323 37.848 -91.813 1.00 58.81 306 PRO A O 1
ATOM 2358 N N . LEU A 1 307 ? 96.545 35.952 -90.610 1.00 39.00 307 LEU A N 1
ATOM 2359 C CA . LEU A 1 307 ? 96.264 36.348 -89.192 1.00 39.00 307 LEU A CA 1
ATOM 2360 C C . LEU A 1 307 ? 94.902 36.979 -88.728 1.00 39.00 307 LEU A C 1
ATOM 2362 O O . LEU A 1 307 ? 94.749 38.190 -88.741 1.00 39.00 307 LEU A O 1
ATOM 2366 N N . THR A 1 308 ? 94.018 36.127 -88.145 1.00 54.69 308 THR A N 1
ATOM 2367 C CA . THR A 1 308 ? 93.521 36.082 -86.711 1.00 54.69 308 THR A CA 1
ATOM 2368 C C . THR A 1 308 ? 92.921 37.312 -85.964 1.00 54.69 308 THR A C 1
ATOM 2370 O O . THR A 1 308 ? 93.257 38.429 -86.334 1.00 54.69 308 THR A O 1
ATOM 2373 N N . PRO A 1 309 ? 92.259 37.166 -84.770 1.00 56.75 309 PRO A N 1
ATOM 2374 C CA . PRO A 1 309 ? 91.487 36.047 -84.150 1.00 56.75 309 PRO A CA 1
ATOM 2375 C C . PRO A 1 309 ? 90.182 36.473 -83.375 1.00 56.75 309 PRO A C 1
ATOM 2377 O O . PRO A 1 309 ? 89.820 37.639 -83.402 1.00 56.75 309 PRO A O 1
ATOM 2380 N N . ASN A 1 310 ? 89.545 35.493 -82.682 1.00 45.38 310 ASN A N 1
ATOM 2381 C CA . ASN A 1 310 ? 88.807 35.507 -81.374 1.00 45.38 310 ASN A CA 1
ATOM 2382 C C . ASN A 1 310 ? 87.694 36.562 -81.077 1.00 45.38 310 ASN A C 1
ATOM 2384 O O . ASN A 1 310 ? 87.499 37.499 -81.832 1.00 45.38 310 ASN A O 1
ATOM 2388 N N . GLU A 1 311 ? 86.842 36.492 -80.036 1.00 43.56 311 GLU A N 1
ATOM 2389 C CA . GLU A 1 311 ? 86.390 35.503 -79.015 1.00 43.56 311 GLU A CA 1
ATOM 2390 C C . GLU A 1 311 ? 84.933 35.935 -78.650 1.00 43.56 311 GLU A C 1
ATOM 2392 O O . GLU A 1 311 ? 84.609 37.108 -78.796 1.00 43.56 311 GLU A O 1
ATOM 2397 N N . GLY A 1 312 ? 83.939 35.112 -78.300 1.00 44.94 312 GLY A N 1
ATOM 2398 C CA . GLY A 1 312 ? 83.814 34.325 -77.071 1.00 44.94 312 GLY A CA 1
ATOM 2399 C C . GLY A 1 312 ? 82.382 34.465 -76.483 1.00 44.94 312 GLY A C 1
ATOM 2400 O O . GLY A 1 312 ? 81.874 35.571 -76.343 1.00 44.94 312 GLY A O 1
ATOM 2401 N N . THR A 1 313 ? 81.721 33.327 -76.233 1.00 43.97 313 THR A N 1
ATOM 2402 C CA . THR A 1 313 ? 81.038 32.911 -74.975 1.00 43.97 313 THR A CA 1
ATOM 2403 C C . THR A 1 313 ? 80.386 34.007 -74.084 1.00 43.97 313 THR A C 1
ATOM 2405 O O . THR A 1 313 ? 81.066 34.921 -73.640 1.00 43.97 313 THR A O 1
ATOM 2408 N N . GLN A 1 314 ? 79.109 33.929 -73.662 1.00 49.88 314 GLN A N 1
ATOM 2409 C CA . GLN A 1 314 ? 78.645 33.016 -72.595 1.00 49.88 314 GLN A CA 1
ATOM 2410 C C . GLN A 1 314 ? 77.107 32.876 -72.440 1.00 49.88 314 GLN A C 1
ATOM 2412 O O . GLN A 1 314 ? 76.326 33.769 -72.748 1.00 49.88 314 GLN A O 1
ATOM 2417 N N . ILE A 1 315 ? 76.750 31.724 -71.864 1.00 49.47 315 ILE A N 1
ATOM 2418 C CA . ILE A 1 315 ? 75.498 31.238 -71.245 1.00 49.47 315 ILE A CA 1
ATOM 2419 C C . ILE A 1 315 ? 74.664 32.224 -70.385 1.00 49.47 315 ILE A C 1
ATOM 2421 O O . ILE A 1 315 ? 75.220 33.110 -69.746 1.00 49.47 315 ILE A O 1
ATOM 2425 N N . TRP A 1 316 ? 73.357 31.944 -70.221 1.00 44.44 316 TRP A N 1
ATOM 2426 C CA . TRP A 1 316 ? 72.785 31.461 -68.938 1.00 44.44 316 TRP A CA 1
ATOM 2427 C C . TRP A 1 316 ? 71.381 30.843 -69.109 1.00 44.44 316 TRP A C 1
ATOM 2429 O O . TRP A 1 316 ? 70.569 31.299 -69.910 1.00 44.44 316 TRP A O 1
ATOM 2439 N N . THR A 1 317 ? 71.108 29.784 -68.344 1.00 61.88 317 THR A N 1
ATOM 2440 C CA . THR A 1 317 ? 69.840 29.030 -68.290 1.00 61.88 317 THR A CA 1
ATOM 2441 C C . THR A 1 317 ? 69.039 29.392 -67.040 1.00 61.88 317 THR A C 1
ATOM 2443 O O . THR A 1 317 ? 69.633 29.532 -65.976 1.00 61.88 317 THR A O 1
ATOM 2446 N N . GLY A 1 318 ? 67.707 29.436 -67.115 1.00 48.59 318 GLY A N 1
ATOM 2447 C CA . GLY A 1 318 ? 66.851 29.666 -65.945 1.00 48.59 318 GLY A CA 1
ATOM 2448 C C . GLY A 1 318 ? 65.547 28.876 -66.010 1.00 48.59 318 GLY A C 1
ATOM 2449 O O . GLY A 1 318 ? 64.595 29.315 -66.644 1.00 48.59 318 GLY A O 1
ATOM 2450 N N . THR A 1 319 ? 65.515 27.726 -65.339 1.00 55.19 319 THR A N 1
ATOM 2451 C CA . THR A 1 319 ? 64.302 26.936 -65.076 1.00 55.19 319 THR A CA 1
ATOM 2452 C C . THR A 1 319 ? 63.824 27.220 -63.657 1.00 55.19 319 THR A C 1
ATOM 2454 O O . THR A 1 319 ? 64.645 27.137 -62.746 1.00 55.19 319 THR A O 1
ATOM 2457 N N . THR A 1 320 ? 62.528 27.470 -63.456 1.00 52.41 320 THR A N 1
ATOM 2458 C CA . THR A 1 320 ? 61.666 26.924 -62.378 1.00 52.41 320 THR A CA 1
ATOM 2459 C C . THR A 1 320 ? 60.219 27.257 -62.731 1.00 52.41 320 THR A C 1
ATOM 2461 O O . THR A 1 320 ? 59.982 28.424 -63.108 1.00 52.41 320 THR A O 1
#

InterPro domains:
  IPR024461 Coiled-coil domain-containing protein 90-like [PF07798] (110-279)
  IPR024461 Coiled-coil domain-containing protein 90-like [PTHR14360] (98-277)

Sequence (320 aa):
MVSYVTIWDPRNPQGSQSISLAHPKDPTNLGQPGPSQSALPPPISQAPTPELPASDGANRQGEGAGTTPPPDEDASLPVKYVHSTIDPQTNLPLPHAGPASPPLHINPPFDTHRFYKVLEQSFPGPIALNLMRATRALLVDRIGRVKRDALTTQDLESQAYLFQAALSELRSETSVLTRNETAAMRAATTAVRREVDTIDTRMKEDLATLKHEIQMDLDNRKSEARNDLKRVDIQVEEVLSRALITISELKTQVEESRWEKLKAAVGALAVLSFVIIISVEIYVVGPSRAAKRRAEQPPPPPVLPPLTPNEGTQIWTGTT

Radius of gyration: 74.65 Å; Cα contacts (8 Å, |Δi|>4): 12; chains: 1; bounding box: 153×83×218 Å

Organism: NCBI:txid114155

Foldseek 3Di:
DDDDDDDDDDDDDDDDDDDDDDDPDDDPDDDDDDDDDDDDDDDDDDDDDDDDDDDDDDDDDDDDDDDDDDDDDDDDDPDDPDPPDDDVPDPDPDPPPDDDDPPPCPPDDDDLPVQLVVVVVPDPNVVSNVVSVVVNVVVCVVVVVCVVVDDDVVVVVVVVVVVVVVVVVVVVVVVVVVVVVVVVVVVVVVVVVVVVVVVVVVVVVVVVVVVVVVVVVVVVVVVVVVVVVVVVVVVVVVVVVVVVVVVVVVVVVVVVVVVVVVVVVVVVVVVVVVCVVVVVVVVVPDDDDDDDDDDDDDDDYDDDDDDDDDDDDDDDDDDD

Solvent-accessible surface area (backbone atoms only — not comparable to full-atom values): 21457 Å² total; per-residue (Å²): 143,87,85,89,81,82,90,87,83,92,80,86,88,89,79,92,75,82,90,78,84,83,67,102,81,74,88,87,82,80,85,80,93,80,89,88,80,90,84,81,85,80,84,84,83,89,85,84,86,84,86,86,85,89,83,88,84,82,92,86,87,82,91,81,89,80,87,81,85,84,80,91,86,82,83,89,78,81,87,68,90,67,82,74,76,80,68,88,84,62,92,66,80,66,99,83,80,74,84,72,83,74,80,79,84,72,76,76,78,84,61,63,65,67,52,33,62,60,35,50,77,79,35,61,61,74,58,20,52,49,51,47,52,52,51,52,51,53,48,52,52,51,51,57,44,49,65,71,74,45,82,50,71,66,57,55,52,51,52,48,49,54,51,51,49,51,52,51,50,53,52,50,50,53,56,47,50,55,51,49,51,53,50,51,54,51,50,52,55,54,49,54,48,53,51,50,55,51,49,53,52,47,55,50,51,54,50,52,49,51,52,48,50,52,52,50,54,51,51,49,52,53,48,48,55,51,49,51,52,51,51,51,51,53,51,52,52,51,51,50,52,51,51,55,49,50,52,52,50,52,51,49,52,52,50,49,54,52,51,54,55,47,52,52,52,52,49,52,52,51,52,51,50,50,51,52,52,52,50,50,50,55,67,66,72,51,90,86,82,78,89,84,88,79,86,86,89,89,90,87,91,90,91,86,91,87,84,89,82,91,85,81,90,84,89,90,88,87,89,134

pLDDT: mean 71.67, std 25.01, range [29.69, 98.62]

Secondary structure (DSSP, 8-state):
-----------------------S---------------PPPPPPP--PPP----------------PPPP----------------TTS-PPPTT-S--------PPP--HHHHHHHHTTTS-HHHHHHHHHHHHHHHHHHHHHHHHHSPPHHHHHHHHHHHHHHHHHHHHHHHHHHHHHHHHHHHHHHHHHHHHHHHHHHHHHHHHHHHHHHHHHHHHHHHHHHHHHHHHHHHHHHHHHHHHHHHHHHHHHHHHHHHHHHHHHHHHHHHHHHHHHHHHHHHHSS----------------------------------